Protein 7F0Y (pdb70)

Nearest PDB structures (foldseek):
  7f0y-assembly1_B  TM=1.007E+00  e=4.043E-30  Aspergillus novofumigatus
  7f11-assembly1_B  TM=9.869E-01  e=1.241E-27  Aspergill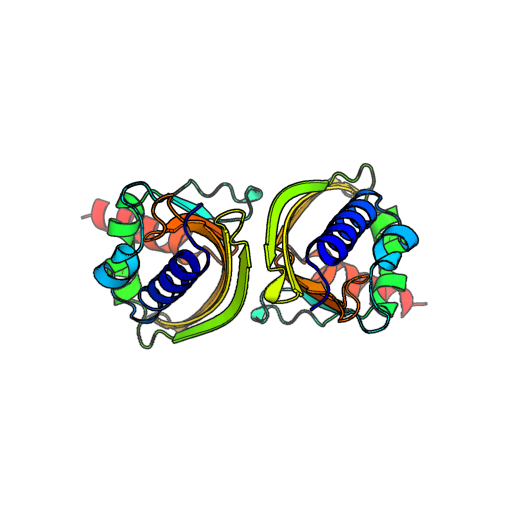us novofumigatus
  7f0o-assembly1_A  TM=8.865E-01  e=5.307E-26  Aspergillus novofumigatus
  7f0z-assembly1_A  TM=9.050E-01  e=1.710E-25  Aspergillus novofumigatus
  7f14-assembly1_B  TM=9.312E-01  e=2.162E-22  Diaporthe longicolla

Solvent-accessible surface area: 14440 Å² total; per-residue (Å²): 115,13,75,49,121,56,1,35,60,7,9,121,113,0,31,112,8,18,48,48,48,67,35,124,30,28,8,55,5,6,10,165,90,1,35,12,50,2,1,38,66,51,54,57,8,101,87,51,52,49,68,50,18,84,168,14,8,61,51,33,21,89,61,15,57,115,29,71,29,78,60,72,8,39,0,27,6,20,114,82,6,24,0,0,0,0,0,40,2,99,2,66,34,109,196,27,111,38,128,13,11,18,0,8,1,1,47,16,27,154,127,0,57,94,0,69,76,2,12,15,12,33,84,8,66,42,29,89,95,64,16,68,140,49,96,132,165,107,82,104,172,114,11,80,46,135,62,0,46,51,9,9,123,113,3,31,101,4,18,47,48,45,68,38,127,30,26,10,54,10,6,10,168,109,1,34,3,35,3,1,36,65,89,66,51,11,98,94,34,59,52,65,66,4,82,120,14,6,65,44,28,22,86,51,13,58,111,28,69,29,89,61,76,6,40,0,26,6,19,114,82,6,29,0,0,0,0,0,37,2,108,6,66,35,105,183,27,129,40,150,13,12,16,0,7,2,1,38,11,25,146,126,0,62,92,0,69,76,6,15,16,14,33,87,13,68,43,21,74,92,47,20,65,138,60,66,138,149,94,85,103,156

Structure (mmCIF, N/CA/C/O backbone):
data_7F0Y
#
_entry.id   7F0Y
#
_cell.length_a   57.574
_cell.length_b   64.633
_cell.length_c   87.037
_cell.angle_alpha   90.000
_cell.angle_beta   90.000
_cell.angle_gamma   90.000
#
_symmetry.space_group_name_H-M   'P 21 21 21'
#
loop_
_entity.id
_entity.type
_entity.pdbx_description
1 polymer NsrQ
2 non-polymer 'methyl 2-[2,6-bis(oxidanyl)phenyl]carbonyl-5-methyl-3-oxidanyl-benzoate'
3 water water
#
loop_
_atom_site.group_PDB
_atom_site.id
_atom_site.type_symbol
_atom_site.label_atom_id
_atom_site.label_alt_id
_atom_site.label_comp_id
_atom_site.label_asym_id
_atom_site.label_entity_id
_atom_site.label_seq_id
_atom_site.pdbx_PDB_ins_code
_atom_site.Cartn_x
_atom_site.Cartn_y
_atom_site.Cartn_z
_atom_site.occupancy
_atom_site.B_iso_or_equiv
_atom_site.auth_seq_id
_atom_site.auth_comp_id
_atom_site.auth_asym_id
_atom_site.auth_atom_id
_atom_site.pdbx_PDB_model_num
ATOM 1 N N . PRO A 1 22 ? -13.53600 7.61000 -15.10200 1.000 38.20000 2 PRO A N 1
ATOM 2 C CA . PRO A 1 22 ? -13.21500 6.30900 -14.50800 1.000 29.93000 2 PRO A CA 1
ATOM 3 C C . PRO A 1 22 ? -13.84900 5.13000 -15.25600 1.000 29.80000 2 PRO A C 1
ATOM 4 O O . PRO A 1 22 ? -14.73300 5.31800 -16.09300 1.000 25.92000 2 PRO A O 1
ATOM 8 N N . ALA A 1 23 ? -13.37300 3.92300 -14.94900 1.000 29.31000 3 ALA A N 1
ATOM 9 C CA . ALA A 1 23 ? -13.90600 2.70300 -15.53400 1.000 25.90000 3 ALA A CA 1
ATOM 10 C C . ALA A 1 23 ? -15.33700 2.45400 -15.04800 1.000 23.77000 3 ALA A C 1
ATOM 11 O O . ALA A 1 23 ? -15.78000 3.05200 -14.06200 1.000 20.32000 3 ALA A O 1
ATOM 13 N N . PRO A 1 24 ? -16.08500 1.57100 -15.71300 1.000 17.08000 4 PRO A N 1
ATOM 14 C CA . PRO A 1 24 ? -17.45100 1.28900 -15.25300 1.000 19.68000 4 PRO A CA 1
ATOM 15 C C . PRO A 1 24 ? -17.47000 0.75100 -13.82800 1.000 20.97000 4 PRO A C 1
ATOM 16 O O . PRO A 1 24 ? -16.52000 0.11000 -13.37500 1.000 17.67000 4 PRO A O 1
ATOM 20 N N . ALA A 1 25 ? -18.58600 1.01000 -13.13100 1.000 18.38000 5 ALA A N 1
ATOM 21 C CA . ALA A 1 25 ? -18.70000 0.62200 -11.72300 1.000 18.77000 5 ALA A CA 1
ATOM 22 C C . ALA A 1 25 ? -18.41300 -0.85900 -11.51600 1.000 19.97000 5 ALA A C 1
ATOM 23 O O . ALA A 1 25 ? -17.75600 -1.24300 -10.53400 1.000 16.83000 5 ALA A O 1
ATOM 25 N N . GLU A 1 26 ? -18.88700 -1.71000 -12.43600 1.000 20.17000 6 GLU A N 1
ATOM 26 C CA . GLU A 1 26 ? -18.74500 -3.14600 -12.23600 1.000 21.09000 6 GLU A CA 1
ATOM 27 C C . GLU A 1 26 ? -17.30000 -3.59800 -12.41800 1.000 17.18000 6 GLU A C 1
ATOM 28 O O . GLU A 1 26 ? -16.88300 -4.56800 -11.77700 1.000 20.91000 6 GLU A O 1
ATOM 34 N N . VAL A 1 27 ? -16.52900 -2.90100 -13.26300 1.000 17.16000 7 VAL A N 1
ATOM 35 C CA . VAL A 1 27 ? -15.10600 -3.19500 -13.42100 1.000 16.90000 7 VAL A CA 1
ATOM 36 C C . VAL A 1 27 ? -14.34600 -2.81200 -12.15200 1.000 18.21000 7 VAL A C 1
ATOM 37 O O . VAL A 1 27 ? -13.54500 -3.59300 -11.62900 1.000 16.71000 7 VAL A O 1
ATOM 41 N N . GLN A 1 28 ? -14.60200 -1.60800 -11.63300 1.000 17.05000 8 GLN A N 1
ATOM 42 C CA . GLN A 1 28 ? -13.97800 -1.19200 -10.37700 1.000 15.43000 8 GLN A CA 1
ATOM 43 C C . GLN A 1 28 ? -14.34900 -2.13300 -9.24800 1.000 18.02000 8 GLN A C 1
ATOM 44 O O . GLN A 1 28 ? -13.51400 -2.45600 -8.38400 1.000 17.46000 8 GLN A O 1
ATOM 50 N N . ALA A 1 29 ? -15.61900 -2.54200 -9.20500 1.000 15.24000 9 ALA A N 1
ATOM 51 C CA . ALA A 1 29 ? -16.09500 -3.36100 -8.10200 1.000 18.35000 9 ALA A CA 1
ATOM 52 C C . ALA A 1 29 ? -15.43500 -4.73100 -8.11500 1.000 19.24000 9 ALA A C 1
ATOM 53 O O . ALA A 1 29 ? -15.18300 -5.30400 -7.05200 1.000 18.51000 9 ALA A O 1
ATOM 55 N N . ALA A 1 30 ? -15.14100 -5.26500 -9.30700 1.000 19.25000 10 ALA A N 1
ATOM 56 C CA . ALA A 1 30 ? -14.40500 -6.52100 -9.38300 1.000 19.84000 10 ALA A CA 1
ATOM 57 C C . ALA A 1 30 ? -13.00500 -6.36000 -8.81500 1.000 19.71000 10 ALA A C 1
ATOM 58 O O . ALA A 1 30 ? -12.51800 -7.23400 -8.08900 1.000 19.38000 10 ALA A O 1
ATOM 60 N N . THR A 1 31 ? -12.35400 -5.23700 -9.13100 1.000 19.66000 11 THR A N 1
ATOM 61 C CA . THR A 1 31 ? -11.02300 -4.96300 -8.60100 1.000 18.38000 11 THR A CA 1
ATOM 62 C C . THR A 1 31 ? -11.05700 -4.78200 -7.09000 1.000 18.44000 11 THR A C 1
ATOM 63 O O . THR A 1 31 ? -10.17400 -5.28300 -6.38200 1.000 17.86000 11 THR A O 1
ATOM 67 N N . LEU A 1 32 ? -12.07600 -4.08300 -6.57900 1.000 17.20000 12 LEU A N 1
ATOM 68 C CA . LEU A 1 32 ? -12.22400 -3.91200 -5.13600 1.000 16.71000 12 LEU A CA 1
ATOM 69 C C . LEU A 1 32 ? -12.36400 -5.25900 -4.43800 1.000 21.37000 12 LEU A C 1
ATOM 70 O O . LEU A 1 32 ? -11.75500 -5.49000 -3.38600 1.000 18.70000 12 LEU A O 1
ATOM 75 N N . GLU A 1 33 ? -13.15900 -6.16000 -5.01700 1.000 18.51000 13 GLU A N 1
ATOM 76 C CA . GLU A 1 33 ? -13.33600 -7.48700 -4.43400 1.000 20.02000 13 GLU A CA 1
ATOM 77 C C . GLU A 1 33 ? -12.04200 -8.28700 -4.48700 1.000 16.90000 13 GLU A C 1
ATOM 78 O O . GLU A 1 33 ? -11.67100 -8.93900 -3.50000 1.000 19.50000 13 GLU A O 1
ATOM 84 N N . LYS A 1 34 ? -11.35000 -8.25500 -5.63100 1.000 22.20000 14 LYS A N 1
ATOM 85 C CA . LYS A 1 34 ? -10.07200 -8.94900 -5.76400 1.000 22.61000 14 LYS A CA 1
ATOM 86 C C . LYS A 1 34 ? -9.04300 -8.40700 -4.77600 1.000 22.86000 14 LYS A C 1
ATOM 87 O O . LYS A 1 34 ? -8.26800 -9.17500 -4.19400 1.000 19.39000 14 LYS A O 1
ATOM 93 N N . PHE A 1 35 ? -9.01800 -7.08500 -4.57500 1.000 18.67000 15 PHE A N 1
ATOM 94 C CA . PHE A 1 35 ? -8.10200 -6.50600 -3.59200 1.000 18.72000 15 PHE A CA 1
ATOM 95 C C . PHE A 1 35 ? -8.34500 -7.07200 -2.19900 1.000 19.16000 15 PHE A C 1
ATOM 96 O O . PHE A 1 35 ? -7.39500 -7.42500 -1.48500 1.000 18.27000 15 PHE A O 1
ATOM 104 N N . ILE A 1 36 ? -9.61100 -7.11000 -1.77500 1.000 18.91000 16 ILE A N 1
ATOM 105 C CA . ILE A 1 36 ? -9.96400 -7.67800 -0.47800 1.000 19.38000 16 ILE A CA 1
ATOM 106 C C . ILE A 1 36 ? -9.58600 -9.14900 -0.42000 1.000 20.28000 16 ILE A C 1
ATOM 107 O O . ILE A 1 36 ? -9.06200 -9.63100 0.59200 1.000 19.71000 16 ILE A O 1
ATOM 112 N N . GLN A 1 37 ? -9.82800 -9.89600 -1.49900 1.000 19.42000 17 GLN A N 1
ATOM 113 C CA . GLN A 1 37 ? -9.51200 -11.31200 -1.37000 1.000 21.74000 17 GLN A CA 1
ATOM 114 C C . GLN A 1 37 ? -8.00600 -11.56000 -1.39500 1.000 18.13000 17 GLN A C 1
ATOM 115 O O . GLN A 1 37 ? -7.53600 -12.51500 -0.76400 1.000 19.97000 17 GLN A O 1
ATOM 121 N N . GLY A 1 38 ? -7.22800 -10.71300 -2.07300 1.000 19.04000 18 GLY A N 1
ATOM 122 C CA . GLY A 1 38 ? -5.78100 -10.87300 -2.02500 1.000 18.79000 18 GLY A CA 1
ATOM 123 C C . GLY A 1 38 ? -5.21600 -10.56500 -0.65000 1.000 23.37000 18 GLY A C 1
ATOM 124 O O . GLY A 1 38 ? -4.26500 -11.20800 -0.19900 1.000 22.27000 18 GLY A O 1
ATOM 125 N N . TRP A 1 39 ? -5.79100 -9.56700 0.02100 1.000 17.51000 19 TRP A N 1
ATOM 126 C CA . TRP A 1 39 ? -5.45800 -9.25100 1.40900 1.000 19.60000 19 TRP A CA 1
ATOM 127 C C . TRP A 1 39 ? -5.82900 -10.39800 2.34000 1.000 21.72000 19 TRP A C 1
ATOM 128 O O . TRP A 1 39 ? -4.99400 -10.87100 3.12700 1.000 21.20000 19 TRP A O 1
ATOM 139 N N . ALA A 1 40 ? -7.09100 -10.84000 2.28200 1.000 19.32000 20 ALA A N 1
ATOM 140 C CA . ALA A 1 40 ? -7.54900 -11.92500 3.14500 1.000 21.42000 20 ALA A CA 1
ATOM 141 C C . ALA A 1 40 ? -6.74200 -13.19600 2.92000 1.000 21.81000 20 ALA A C 1
ATOM 142 O O . ALA A 1 40 ? -6.49100 -13.95400 3.86700 1.000 23.52000 20 ALA A O 1
ATOM 144 N N . GLY A 1 41 ? -6.34500 -13.45400 1.67400 1.000 23.00000 21 GLY A N 1
ATOM 145 C CA . GLY A 1 41 ? -5.53800 -14.62000 1.35300 1.000 22.54000 21 GLY A CA 1
ATOM 146 C C . GLY A 1 41 ? -4.17900 -14.60600 2.00400 1.000 25.26000 21 GLY A C 1
ATOM 147 O O . GLY A 1 41 ? -3.59000 -15.67500 2.20500 1.000 25.56000 21 GLY A O 1
ATOM 148 N N . TRP A 1 42 ? -3.65400 -13.41700 2.30500 1.000 20.72000 22 TRP A N 1
ATOM 149 C CA . TRP A 1 42 ? -2.47200 -13.27200 3.14300 1.000 21.78000 22 TRP A CA 1
ATOM 150 C C . TRP A 1 42 ? -1.26400 -13.98600 2.53600 1.000 27.35000 22 TRP A C 1
ATOM 151 O O . TRP A 1 42 ? -0.51800 -14.69400 3.21600 1.000 25.10000 22 TRP A O 1
ATOM 162 N N . THR A 1 43 ? -1.09600 -13.82700 1.23000 1.000 20.45000 23 THR A N 1
ATOM 163 C CA . THR A 1 43 ? 0.09700 -14.21000 0.50500 1.000 20.42000 23 THR A CA 1
ATOM 164 C C . THR A 1 43 ? 0.66900 -12.98700 -0.19800 1.000 23.72000 23 THR A C 1
ATOM 165 O O . THR A 1 43 ? -0.08600 -12.09800 -0.61800 1.000 21.35000 23 THR A O 1
ATOM 169 N N . PRO A 1 44 ? 1.99400 -12.89200 -0.31100 1.000 22.12000 24 PRO A N 1
ATOM 170 C CA . PRO A 1 44 ? 2.57500 -11.70200 -0.95100 1.000 20.47000 24 PRO A CA 1
ATOM 171 C C . PRO A 1 44 ? 2.14400 -11.54000 -2.40100 1.000 24.74000 24 PRO A C 1
ATOM 172 O O . PRO A 1 44 ? 1.72300 -10.44300 -2.80000 1.000 22.18000 24 PRO A O 1
ATOM 176 N N . ASP A 1 45 ? 2.23000 -12.60800 -3.19900 1.000 24.34000 25 ASP A N 1
ATOM 177 C CA . ASP A 1 45 ? 1.85900 -12.50800 -4.61100 1.000 26.18000 25 ASP A CA 1
ATOM 178 C C . ASP A 1 45 ? 0.37100 -12.23700 -4.78200 1.000 23.04000 25 ASP A C 1
ATOM 179 O O . ASP A 1 45 ? -0.01900 -11.45700 -5.66000 1.000 24.53000 25 ASP A O 1
ATOM 184 N N . GLY A 1 46 ? -0.47100 -12.87800 -3.97000 1.000 22.43000 26 GLY A N 1
ATOM 185 C CA . GLY A 1 46 ? -1.90500 -12.65900 -4.08100 1.000 24.54000 26 GLY A CA 1
ATOM 186 C C . GLY A 1 46 ? -2.29000 -11.22700 -3.76700 1.000 26.62000 26 GLY A C 1
ATOM 187 O O . GLY A 1 46 ? -3.11800 -10.62500 -4.46000 1.000 22.04000 26 GLY A O 1
ATOM 188 N N . PHE A 1 47 ? -1.68200 -10.65700 -2.72600 1.000 24.85000 27 PHE A N 1
ATOM 189 C CA . PHE A 1 47 ? -2.03400 -9.30400 -2.31800 1.000 19.29000 27 PHE A CA 1
ATOM 190 C C . PHE A 1 47 ? -1.52100 -8.27900 -3.32500 1.000 23.16000 27 PHE A C 1
ATOM 191 O O . PHE A 1 47 ? -2.25500 -7.36800 -3.73500 1.000 20.72000 27 PHE A O 1
ATOM 199 N N . LEU A 1 48 ? -0.26900 -8.41700 -3.75200 1.000 18.98000 28 LEU A N 1
ATOM 200 C CA . LEU A 1 48 ? 0.33900 -7.43700 -4.64200 1.000 17.55000 28 LEU A CA 1
ATOM 201 C C . LEU A 1 48 ? -0.14700 -7.55100 -6.07600 1.000 19.53000 28 LEU A C 1
ATOM 202 O O . LEU A 1 48 ? 0.04300 -6.60600 -6.84800 1.000 20.34000 28 LEU A O 1
ATOM 207 N N . ALA A 1 49 ? -0.78600 -8.66700 -6.43800 1.000 22.16000 29 ALA A N 1
ATOM 208 C CA . ALA A 1 49 ? -1.29000 -8.82100 -7.80000 1.000 22.45000 29 ALA A CA 1
ATOM 209 C C . ALA A 1 49 ? -2.23300 -7.69000 -8.18900 1.000 24.34000 29 ALA A C 1
ATOM 210 O O . ALA A 1 49 ? -2.33900 -7.35200 -9.37200 1.000 22.57000 29 ALA A O 1
ATOM 212 N N . ASN A 1 50 ? -2.91900 -7.08600 -7.22300 1.000 18.49000 30 ASN A N 1
ATOM 213 C CA . ASN A 1 50 ? -3.87400 -6.03700 -7.55800 1.000 16.99000 30 ASN A CA 1
ATOM 214 C C . ASN A 1 50 ? -3.31600 -4.62700 -7.42000 1.000 18.11000 30 ASN A C 1
ATOM 215 O O . ASN A 1 50 ? -4.05700 -3.66400 -7.64400 1.000 19.07000 30 ASN A O 1
ATOM 220 N N . TRP A 1 51 ? -2.02700 -4.48100 -7.12400 1.000 17.59000 31 TRP A N 1
ATOM 221 C CA . TRP A 1 51 ? -1.36900 -3.18200 -7.18600 1.000 17.24000 31 TRP A CA 1
ATOM 222 C C . TRP A 1 51 ? -0.92500 -2.87400 -8.60900 1.000 18.51000 31 TRP A C 1
ATOM 223 O O . TRP A 1 51 ? -0.28000 -3.70300 -9.26500 1.000 23.28000 31 TRP A O 1
ATOM 234 N N . SER A 1 52 ? -1.21900 -1.66200 -9.06600 1.000 16.43000 32 SER A N 1
ATOM 235 C CA . SER A 1 52 ? -0.60200 -1.16100 -10.28400 1.000 18.12000 32 SER A CA 1
ATOM 236 C C . SER A 1 52 ? 0.90800 -1.01400 -10.08600 1.000 20.30000 32 SER A C 1
ATOM 237 O O . SER A 1 52 ? 1.42200 -1.00400 -8.96300 1.000 18.75000 32 SER A O 1
ATOM 240 N N . GLU A 1 53 ? 1.64600 -0.90700 -11.19700 1.000 22.77000 33 GLU A N 1
ATOM 241 C CA . GLU A 1 53 ? 3.09300 -0.84100 -11.03300 1.000 24.00000 33 GLU A CA 1
ATOM 242 C C . GLU A 1 53 ? 3.53000 0.42400 -10.30200 1.000 23.14000 33 GLU A C 1
ATOM 243 O O . GLU A 1 53 ? 4.56200 0.41200 -9.62400 1.000 24.27000 33 GLU A O 1
ATOM 249 N N . ASP A 1 54 ? 2.74600 1.50200 -10.37300 1.000 18.33000 34 ASP A N 1
ATOM 250 C CA . ASP A 1 54 ? 3.09000 2.74900 -9.70600 1.000 18.85000 34 ASP A CA 1
ATOM 251 C C . ASP A 1 54 ? 2.37800 2.91600 -8.36700 1.000 16.70000 34 ASP A C 1
ATOM 252 O O . ASP A 1 54 ? 2.49700 3.97600 -7.74100 1.000 22.44000 34 ASP A O 1
ATOM 257 N N . CYS A 1 55 ? 1.66500 1.89100 -7.91000 1.000 16.12000 35 CYS A N 1
ATOM 258 C CA . CYS A 1 55 ? 0.87800 2.02300 -6.68800 1.000 18.00000 35 CYS A CA 1
ATOM 259 C C . CYS A 1 55 ? 1.76100 2.23800 -5.45800 1.000 18.99000 35 CYS A C 1
ATOM 260 O O . CYS A 1 55 ? 2.83300 1.63900 -5.31400 1.000 18.95000 35 CYS A O 1
ATOM 263 N N . THR A 1 56 ? 1.30700 3.11400 -4.56700 1.000 15.51000 36 THR A N 1
ATOM 264 C CA . THR A 1 56 ? 1.99000 3.40200 -3.31800 1.000 13.75000 36 THR A CA 1
ATOM 265 C C . THR A 1 56 ? 1.00300 3.26300 -2.17700 1.000 14.51000 36 THR A C 1
ATOM 266 O O . THR A 1 56 ? -0.20700 3.39400 -2.36400 1.000 14.08000 36 THR A O 1
ATOM 270 N N . GLN A 1 57 ? 1.54100 2.99000 -0.99900 1.000 14.46000 37 GLN A N 1
ATOM 271 C CA . GLN A 1 57 ? 0.78600 2.99100 0.24800 1.000 16.22000 37 GLN A CA 1
ATOM 272 C C . GLN A 1 57 ? 1.28400 4.14000 1.11100 1.000 17.56000 37 GLN A C 1
ATOM 273 O O . GLN A 1 57 ? 2.48900 4.39000 1.19700 1.000 20.08000 37 GLN A O 1
ATOM 279 N N . LYS A 1 58 ? 0.36500 4.86400 1.73400 1.000 11.93000 38 LYS A N 1
ATOM 280 C CA . LYS A 1 58 ? 0.74000 5.97500 2.59600 1.000 12.14000 38 LYS A CA 1
ATOM 281 C C . LYS A 1 58 ? -0.03800 5.85000 3.88400 1.000 12.96000 38 LYS A C 1
ATOM 282 O O . LYS A 1 58 ? -1.27600 5.80300 3.86200 1.000 13.39000 38 LYS A O 1
ATOM 288 N N . THR A 1 59 ? 0.68800 5.81500 4.99500 1.000 12.38000 39 THR A N 1
ATOM 289 C CA . THR A 1 59 ? 0.08400 5.73500 6.31400 1.000 14.25000 39 THR A CA 1
ATOM 290 C C . THR A 1 59 ? -0.49200 7.07700 6.74600 1.000 14.18000 39 THR A C 1
ATOM 291 O O . THR A 1 59 ? 0.16500 8.12400 6.63400 1.000 14.74000 39 THR A O 1
ATOM 295 N N . LEU A 1 60 ? -1.71600 7.03100 7.28100 1.000 12.46000 40 LEU A N 1
ATOM 296 C CA . LEU A 1 60 ? -2.42100 8.13400 7.90000 1.000 13.09000 40 LEU A CA 1
ATOM 297 C C . LEU A 1 60 ? -2.44000 7.92900 9.41100 1.000 11.22000 40 LEU A C 1
ATOM 298 O O . LEU A 1 60 ? -2.38800 6.78400 9.87700 1.000 15.01000 40 LEU A O 1
ATOM 303 N N . PRO A 1 61 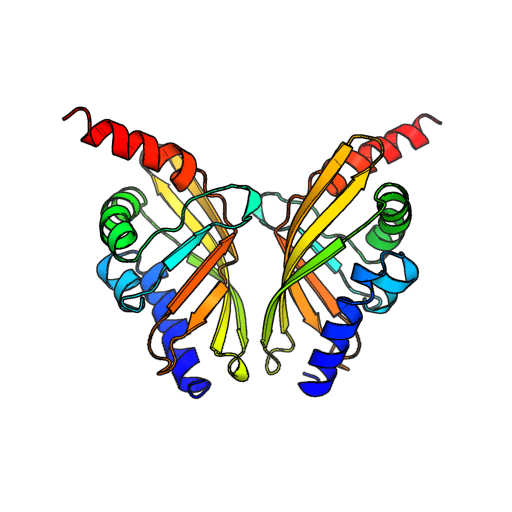? -2.49000 9.00300 10.21300 1.000 11.37000 41 PRO A N 1
ATOM 304 C CA . PRO A 1 61 ? -2.52000 10.41100 9.77800 1.000 10.74000 41 PRO A CA 1
ATOM 305 C C . PRO A 1 61 ? -1.19200 10.90100 9.21500 1.000 13.74000 41 PRO A C 1
ATOM 306 O O . PRO A 1 61 ? -0.11500 10.38600 9.55300 1.000 14.29000 41 PRO A O 1
ATOM 310 N N . PHE A 1 62 ? -1.28600 11.91500 8.35200 1.000 12.09000 42 PHE A N 1
ATOM 311 C CA . PHE A 1 62 ? -0.09000 12.51500 7.76800 1.000 13.89000 42 PHE A CA 1
ATOM 312 C C . PHE A 1 62 ? 0.84300 13.04900 8.84700 1.000 17.56000 42 PHE A C 1
ATOM 313 O O . PHE A 1 62 ? 2.06900 13.00800 8.68500 1.000 18.46000 42 PHE A O 1
ATOM 321 N N . SER A 1 63 ? 0.28000 13.53100 9.95800 1.000 16.98000 43 SER A N 1
ATOM 322 C CA . SER A 1 63 ? 1.07600 14.06700 11.06100 1.000 18.10000 43 SER A CA 1
ATOM 323 C C . SER A 1 63 ? 2.04300 13.04600 11.65700 1.000 23.89000 43 SER A C 1
ATOM 324 O O . SER A 1 63 ? 2.99100 13.43400 12.34800 1.000 23.12000 43 SER A O 1
ATOM 327 N N . SER A 1 64 ? 1.82700 11.75600 11.41400 1.000 18.65000 44 SER A N 1
ATOM 328 C CA . SER A 1 64 ? 2.69600 10.72900 11.97100 1.000 21.35000 44 SER A CA 1
ATOM 329 C C . SER A 1 64 ? 4.03400 10.65900 11.25200 1.000 19.95000 44 SER A C 1
ATOM 330 O O . SER A 1 64 ? 4.98200 10.06400 11.78500 1.000 22.64000 44 SER A O 1
ATOM 333 N N . GLY A 1 65 ? 4.12200 11.23100 10.05600 1.000 18.22000 45 GLY A N 1
ATOM 334 C CA . GLY A 1 65 ? 5.36700 11.25400 9.30700 1.000 20.53000 45 GLY A CA 1
ATOM 335 C C . GLY A 1 65 ? 5.89800 9.90000 8.89000 1.000 25.86000 45 GLY A C 1
ATOM 336 O O . GLY A 1 65 ? 7.11900 9.72000 8.81300 1.000 23.81000 45 GLY A O 1
ATOM 337 N N . VAL A 1 66 ? 5.02100 8.93800 8.62300 1.000 21.11000 46 VAL A N 1
ATOM 338 C CA . VAL A 1 66 ? 5.43400 7.60500 8.19200 1.000 18.82000 46 VAL A CA 1
ATOM 339 C C . VAL A 1 66 ? 5.67900 7.65600 6.68900 1.000 17.72000 46 VAL A C 1
ATOM 340 O O . VAL A 1 66 ? 4.77300 8.03300 5.93500 1.000 18.41000 46 VAL A O 1
ATOM 344 N N . PRO A 1 67 ? 6.87000 7.31000 6.20900 1.000 19.07000 47 PRO A N 1
ATOM 345 C CA . PRO A 1 67 ? 7.15200 7.44000 4.77200 1.000 20.55000 47 PRO A CA 1
ATOM 346 C C . PRO A 1 67 ? 6.26500 6.51300 3.96200 1.000 18.80000 47 PRO A C 1
ATOM 347 O O . PRO A 1 67 ? 5.87000 5.44100 4.42600 1.000 18.09000 47 PRO A O 1
ATOM 351 N N . LEU A 1 68 ? 5.96200 6.93000 2.73500 1.000 18.51000 48 LEU A N 1
ATOM 352 C CA . LEU A 1 68 ? 5.20100 6.06000 1.85300 1.000 19.73000 48 LEU A CA 1
ATOM 353 C C . LEU A 1 68 ? 5.99200 4.79100 1.55400 1.000 22.84000 48 LEU A C 1
ATOM 354 O O . LEU A 1 68 ? 7.22800 4.75200 1.62100 1.000 22.76000 48 LEU A O 1
ATOM 359 N N . ARG A 1 69 ? 5.25700 3.74700 1.21100 1.000 18.40000 49 ARG A N 1
ATOM 360 C CA . ARG A 1 69 ? 5.82900 2.48300 0.77100 1.000 19.85000 49 ARG A CA 1
ATOM 361 C C . ARG A 1 69 ? 5.54000 2.30300 -0.70700 1.000 19.59000 49 ARG A C 1
ATOM 362 O O . ARG A 1 69 ? 4.39900 2.46600 -1.14900 1.000 20.06000 49 ARG A O 1
ATOM 370 N N . THR A 1 70 ? 6.56400 1.94700 -1.46200 1.000 19.02000 50 THR A N 1
ATOM 371 C CA . THR A 1 70 ? 6.34300 1.65300 -2.86200 1.000 20.11000 50 THR A CA 1
ATOM 372 C C . THR A 1 70 ? 5.86800 0.21400 -3.03700 1.000 19.02000 50 THR A C 1
ATOM 373 O O . THR A 1 70 ? 5.83800 -0.59400 -2.09800 1.000 18.05000 50 THR A O 1
ATOM 377 N N . ARG A 1 71 ? 5.48100 -0.10700 -4.27000 1.000 18.58000 51 ARG A N 1
ATOM 378 C CA . ARG A 1 71 ? 5.15300 -1.48700 -4.59200 1.000 18.71000 51 ARG A CA 1
ATOM 379 C C . ARG A 1 71 ? 6.35500 -2.38900 -4.34700 1.000 22.58000 51 ARG A C 1
ATOM 380 O O . ARG A 1 71 ? 6.21900 -3.48400 -3.79300 1.000 22.45000 51 ARG A O 1
ATOM 388 N N . ALA A 1 72 ? 7.54900 -1.92600 -4.73100 1.000 22.39000 52 ALA A N 1
ATOM 389 C CA . ALA A 1 72 ? 8.75800 -2.71800 -4.51700 1.000 24.21000 52 ALA A CA 1
ATOM 390 C C . ALA A 1 72 ? 9.05900 -2.87100 -3.03300 1.000 23.70000 52 ALA A C 1
ATOM 391 O O . ALA A 1 72 ? 9.43200 -3.96000 -2.58700 1.000 22.24000 52 ALA A O 1
ATOM 393 N N . ASP A 1 73 ? 8.91000 -1.78800 -2.25600 1.000 21.59000 53 ASP A N 1
ATOM 394 C CA . ASP A 1 73 ? 9.01800 -1.88100 -0.79800 1.000 20.74000 53 ASP A CA 1
ATOM 395 C C . ASP A 1 73 ? 8.12200 -2.97900 -0.25200 1.000 23.37000 53 ASP A C 1
ATOM 396 O O . ASP A 1 73 ? 8.52500 -3.77500 0.60800 1.000 23.58000 53 ASP A O 1
ATOM 401 N N . THR A 1 74 ? 6.87100 -2.99500 -0.71100 1.000 20.63000 54 THR A N 1
ATOM 402 C CA . THR A 1 74 ? 5.89000 -3.93600 -0.20000 1.000 19.34000 54 THR A CA 1
ATOM 403 C C . THR A 1 74 ? 6.19200 -5.35300 -0.66400 1.000 23.13000 54 THR A C 1
ATOM 404 O O . THR A 1 74 ? 5.93600 -6.31200 0.07300 1.000 22.81000 54 THR A O 1
ATOM 408 N N . GLU A 1 75 ? 6.75100 -5.50500 -1.86700 1.000 20.82000 55 GLU A N 1
ATOM 409 C CA . GLU A 1 75 ? 7.20500 -6.82100 -2.30200 1.000 22.34000 55 GLU A CA 1
ATOM 410 C C . GLU A 1 75 ? 8.25800 -7.38100 -1.36400 1.000 23.95000 55 GLU A C 1
ATOM 411 O O . GLU A 1 75 ? 8.34700 -8.60100 -1.19200 1.000 25.60000 55 GLU A O 1
ATOM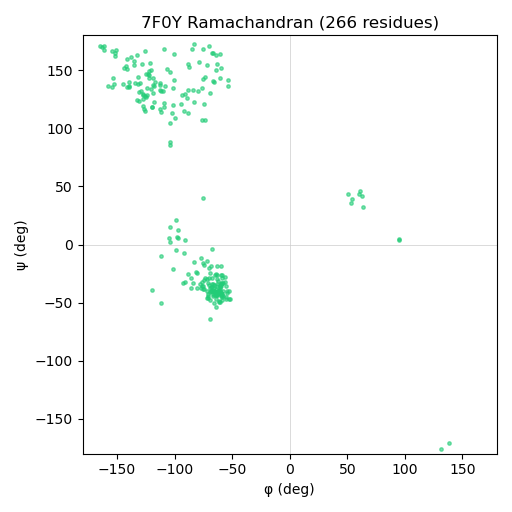 417 N N . LYS A 1 76 ? 9.08100 -6.51400 -0.77900 1.000 22.60000 56 LYS A N 1
ATOM 418 C CA . LYS A 1 76 ? 10.15800 -6.97400 0.09400 1.000 25.85000 56 LYS A CA 1
ATOM 419 C C . LYS A 1 76 ? 9.67700 -7.22200 1.51800 1.000 31.63000 56 LYS A C 1
ATOM 420 O O . LYS A 1 76 ? 10.17700 -8.13400 2.18200 1.000 30.30000 56 LYS A O 1
ATOM 426 N N . LEU A 1 77 ? 8.70500 -6.44000 1.99100 1.000 23.86000 57 LEU A N 1
ATOM 427 C CA . LEU A 1 77 ? 8.19800 -6.50300 3.36000 1.000 26.94000 57 LEU A CA 1
ATOM 428 C C . LEU A 1 77 ? 7.10100 -7.53600 3.55900 1.000 23.27000 57 LEU A C 1
ATOM 429 O O . LEU A 1 77 ? 7.02200 -8.16100 4.62800 1.000 23.60000 57 LEU A O 1
ATOM 434 N N . ALA A 1 78 ? 6.22100 -7.69700 2.57400 1.000 22.24000 58 ALA A N 1
ATOM 435 C CA . ALA A 1 78 ? 5.07200 -8.57700 2.75500 1.000 22.72000 58 ALA A CA 1
ATOM 436 C C . ALA A 1 78 ? 5.45900 -10.01200 3.08600 1.000 22.91000 58 ALA A C 1
ATOM 437 O O . ALA A 1 78 ? 4.80000 -10.60200 3.95900 1.000 22.02000 58 ALA A O 1
ATOM 439 N N . PRO A 1 79 ? 6.46700 -10.63000 2.44700 1.000 23.36000 59 PRO A N 1
ATOM 440 C CA . PRO A 1 79 ? 6.79400 -12.02000 2.80100 1.000 23.18000 59 PRO A CA 1
ATOM 441 C C . PRO A 1 79 ? 7.13500 -12.20700 4.27200 1.000 21.45000 59 PRO A C 1
ATOM 442 O O . PRO A 1 79 ? 6.62800 -13.14700 4.89400 1.000 24.43000 59 PRO A O 1
ATOM 446 N N . VAL A 1 80 ? 7.94800 -11.32800 4.86000 1.000 19.55000 60 VAL A N 1
ATOM 447 C CA . VAL A 1 80 ? 8.34000 -11.56100 6.25000 1.000 21.19000 60 VAL A CA 1
ATOM 448 C C . VAL A 1 80 ? 7.16700 -11.30800 7.19900 1.000 23.26000 60 VAL A C 1
ATOM 449 O O . VAL A 1 80 ? 6.93500 -12.09100 8.12800 1.000 21.42000 60 VAL A O 1
ATOM 453 N N . LEU A 1 81 ? 6.36700 -10.26200 6.94700 1.000 21.65000 61 LEU A N 1
ATOM 454 C CA . LEU A 1 81 ? 5.25000 -9.96400 7.84200 1.000 20.07000 61 LEU A CA 1
ATOM 455 C C . LEU A 1 81 ? 4.17800 -11.03300 7.74400 1.000 19.09000 61 LEU A C 1
ATOM 456 O O . LEU A 1 81 ? 3.60400 -11.46600 8.74800 1.000 20.19000 61 LEU A O 1
ATOM 461 N N . MET A 1 82 ? 3.91700 -11.48900 6.53000 1.000 19.17000 62 MET A N 1
ATOM 462 C CA . MET A 1 82 ? 2.87200 -12.46900 6.32500 1.000 17.82000 62 MET A CA 1
ATOM 463 C C . MET A 1 82 ? 3.29100 -13.81700 6.90100 1.000 23.92000 62 MET A C 1
ATOM 464 O O . MET A 1 82 ? 2.44600 -14.58600 7.37100 1.000 29.13000 62 MET A O 1
ATOM 469 N N . SER A 1 83 ? 4.59700 -14.08900 6.92400 1.000 20.96000 63 SER A N 1
ATOM 470 C CA . SER A 1 83 ? 5.09200 -15.32100 7.52900 1.000 22.05000 63 SER A CA 1
ATOM 471 C C . SER A 1 83 ? 5.05500 -15.23600 9.04700 1.000 22.74000 63 SER A C 1
ATOM 472 O O . SER A 1 83 ? 4.79200 -16.23800 9.71700 1.000 22.97000 63 SER A O 1
ATOM 475 N N . LEU A 1 84 ? 5.31600 -14.05000 9.60000 1.000 20.60000 64 LEU A N 1
ATOM 476 C CA . LEU A 1 84 ? 5.30500 -13.88000 11.05200 1.000 19.83000 64 LEU A CA 1
ATOM 477 C C . LEU A 1 84 ? 3.89100 -13.86300 11.61500 1.000 24.32000 64 LEU A C 1
ATOM 478 O O . LEU A 1 84 ? 3.68400 -14.25700 12.76700 1.000 24.82000 64 LEU A O 1
ATOM 483 N N . MET A 1 85 ? 2.91200 -13.38200 10.85300 1.000 20.77000 65 MET A N 1
ATOM 484 C CA . MET A 1 85 ? 1.53000 -13.35800 11.32800 1.000 20.35000 65 MET A CA 1
ATOM 485 C C . MET A 1 85 ? 0.74200 -14.52300 10.76100 1.000 26.52000 65 MET A C 1
ATOM 486 O O . MET A 1 85 ? 0.39400 -14.54000 9.57700 1.000 28.23000 65 MET A O 1
ATOM 491 N N . SER A 1 86 ? 0.43400 -15.46900 11.63200 1.000 19.34000 66 SER A N 1
ATOM 492 C CA . SER A 1 86 ? -0.27000 -16.69400 11.30600 1.000 21.35000 66 SER A CA 1
ATOM 493 C C . SER A 1 86 ? -1.73400 -16.57800 11.70000 1.000 21.52000 66 SER A C 1
ATOM 494 O O . SER A 1 86 ? -2.12700 -15.70000 12.47400 1.000 20.20000 66 SER A O 1
ATOM 497 N N . ASN A 1 87 ? -2.54300 -17.48600 11.15200 1.000 25.72000 67 ASN A N 1
ATOM 498 C CA . ASN A 1 87 ? -3.97000 -17.53700 11.45400 1.000 20.84000 67 ASN A CA 1
ATOM 499 C C . ASN A 1 87 ? -4.62500 -16.17600 11.19500 1.000 23.04000 67 ASN A C 1
ATOM 500 O O . ASN A 1 87 ? -5.49000 -15.72500 11.95000 1.000 23.33000 67 ASN A O 1
ATOM 505 N N . PHE A 1 88 ? -4.19300 -15.51700 10.11900 1.000 22.95000 68 PHE A N 1
ATOM 506 C CA . PHE A 1 88 ? -4.65200 -14.16400 9.81100 1.000 20.02000 68 PHE A CA 1
ATOM 507 C C . PHE A 1 88 ? -6.13000 -14.17000 9.42500 1.000 21.46000 68 PHE A C 1
ATOM 508 O O . PHE A 1 88 ? -6.57100 -14.99900 8.62700 1.000 26.23000 68 PHE A O 1
ATOM 516 N N A THR A 1 89 ? -6.88000 -13.20300 9.96200 0.250 18.90000 69 THR A N 1
ATOM 517 N N B THR A 1 89 ? -6.90500 -13.27900 10.03300 0.750 18.73000 69 THR A N 1
ATOM 518 C CA A THR A 1 89 ? -8.32700 -13.11300 9.78300 0.250 20.87000 69 THR A CA 1
ATOM 519 C CA B THR A 1 89 ? -8.30800 -13.12300 9.69000 0.750 20.83000 69 THR A CA 1
ATOM 520 C C A THR A 1 89 ? -8.73300 -11.67300 9.49400 0.250 21.47000 69 THR A C 1
ATOM 521 C C B THR A 1 89 ? -8.57800 -11.66600 9.35700 0.750 21.53000 69 THR A C 1
ATOM 522 O O A THR A 1 89 ? -8.39400 -10.76600 10.26100 0.250 18.65000 69 THR A O 1
ATOM 523 O O B THR A 1 89 ? -7.97900 -10.75100 9.93100 0.750 18.53000 69 THR A O 1
ATOM 530 N N . LEU A 1 90 ? -9.48700 -11.47400 8.41000 1.000 22.54000 70 LEU A N 1
ATOM 531 C CA . LEU A 1 90 ? -9.86600 -10.15600 7.91800 1.000 20.14000 70 LEU A CA 1
ATOM 532 C C . LEU A 1 90 ? -11.37500 -10.02700 8.04000 1.000 21.01000 70 LEU A C 1
ATOM 533 O O . LEU A 1 90 ? -12.11400 -10.81300 7.44100 1.000 24.99000 70 LEU A O 1
ATOM 538 N N . ASP A 1 91 ? -11.83300 -9.05500 8.81300 1.000 16.56000 71 ASP A N 1
ATOM 539 C CA . ASP A 1 91 ? -13.25800 -8.82200 9.02400 1.000 16.97000 71 ASP A CA 1
ATOM 540 C C . ASP A 1 91 ? -13.60900 -7.48900 8.36000 1.000 19.94000 71 ASP A C 1
ATOM 541 O O . ASP A 1 91 ? -13.12800 -6.42800 8.77800 1.000 19.05000 71 ASP A O 1
ATOM 546 N N . ILE A 1 92 ? -14.42700 -7.54200 7.31300 1.000 18.91000 72 ILE A N 1
ATOM 547 C CA . ILE A 1 92 ? -14.80400 -6.34200 6.56900 1.000 17.44000 72 ILE A CA 1
ATOM 548 C C . ILE A 1 92 ? -16.03700 -5.73100 7.22400 1.000 18.21000 72 ILE A C 1
ATOM 549 O O . ILE A 1 92 ? -17.12500 -6.31200 7.18800 1.000 20.15000 72 ILE A O 1
ATOM 554 N N . HIS A 1 93 ? -15.87300 -4.54700 7.81100 1.000 12.96000 73 HIS A N 1
ATOM 555 C CA . HIS A 1 93 ? -16.93800 -3.88900 8.55100 1.000 13.48000 73 HIS A CA 1
ATOM 556 C C . HIS A 1 93 ? -17.74400 -2.93500 7.68300 1.000 15.80000 73 HIS A C 1
ATOM 557 O O . HIS A 1 93 ? -18.95400 -2.78100 7.89400 1.000 15.79000 73 HIS A O 1
ATOM 564 N N . ASN A 1 94 ? -17.10500 -2.30300 6.70600 1.000 16.04000 74 ASN A N 1
ATOM 565 C CA . ASN A 1 94 ? -17.75200 -1.29300 5.87800 1.000 13.85000 74 ASN A CA 1
ATOM 566 C C . ASN A 1 94 ? -16.97900 -1.19200 4.57300 1.000 14.39000 74 ASN A C 1
ATOM 567 O O . ASN A 1 94 ? -15.74000 -1.23000 4.57500 1.000 13.36000 74 ASN A O 1
ATOM 572 N N . VAL A 1 95 ? -17.71300 -1.11500 3.45800 1.000 13.09000 75 VAL A N 1
ATOM 573 C CA . VAL A 1 95 ? -17.15400 -0.82100 2.14100 1.000 13.17000 75 VAL A CA 1
ATOM 574 C C . VAL A 1 95 ? -17.94500 0.33600 1.55200 1.000 15.11000 75 VAL A C 1
ATOM 575 O O . VAL A 1 95 ? -19.18200 0.30400 1.54800 1.000 16.70000 75 VAL A O 1
ATOM 579 N N . VAL A 1 96 ? -17.23800 1.35800 1.07300 1.000 12.53000 76 VAL A N 1
ATOM 580 C CA . VAL A 1 96 ? -17.85200 2.54600 0.47300 1.000 12.28000 76 VAL A CA 1
ATOM 581 C C . VAL A 1 96 ? -17.21300 2.72300 -0.89100 1.000 12.28000 76 VAL A C 1
ATOM 582 O O . VAL A 1 96 ? -16.00400 2.94500 -0.97600 1.000 14.46000 76 VAL A O 1
ATOM 586 N N . HIS A 1 97 ? -18.01200 2.62500 -1.96000 1.000 12.46000 77 HIS A N 1
ATOM 587 C CA . HIS A 1 97 ? -17.48500 2.65300 -3.31900 1.000 13.99000 77 HIS A CA 1
ATOM 588 C C . HIS A 1 97 ? -18.07800 3.84000 -4.06100 1.000 12.44000 77 HIS A C 1
ATOM 589 O O . HIS A 1 97 ? -19.30300 3.92000 -4.22700 1.000 14.09000 77 HIS A O 1
ATOM 596 N N . ASP A 1 98 ? -17.20600 4.75200 -4.49000 1.000 11.26000 78 ASP A N 1
ATOM 597 C CA . ASP A 1 98 ? -17.55100 5.91100 -5.32700 1.000 10.81000 78 ASP A CA 1
ATOM 598 C C . ASP A 1 98 ? -17.10100 5.62600 -6.75400 1.000 13.17000 78 ASP A C 1
ATOM 599 O O . ASP A 1 98 ? -15.99800 5.98500 -7.15300 1.000 13.46000 78 ASP A O 1
ATOM 604 N N . ALA A 1 99 ? -17.98000 4.99200 -7.52800 1.000 15.04000 79 ALA A N 1
ATOM 605 C CA . ALA A 1 99 ? -17.62200 4.65800 -8.90700 1.000 12.89000 79 ALA A CA 1
ATOM 606 C C . ALA A 1 99 ? -17.40300 5.89500 -9.77000 1.000 14.66000 79 ALA A C 1
ATOM 607 O O . ALA A 1 99 ? -16.44000 5.90300 -10.55500 1.000 14.05000 79 ALA A O 1
ATOM 609 N N . PRO A 1 100 ? -18.19800 6.95900 -9.67200 1.000 15.57000 80 PRO A N 1
ATOM 610 C CA . PRO A 1 100 ? -17.92200 8.13300 -10.51800 1.000 17.42000 80 PRO A CA 1
ATOM 611 C C . PRO A 1 100 ? -16.54300 8.73100 -10.30900 1.000 17.39000 80 PRO A C 1
ATOM 612 O O . PRO A 1 100 ? -15.98300 9.32200 -11.24600 1.000 18.45000 80 PRO A O 1
ATOM 616 N N . GLN A 1 101 ? -15.97400 8.59900 -9.10700 1.000 14.32000 81 GLN A N 1
ATOM 617 C CA . GLN A 1 101 ? -14.65300 9.12700 -8.81800 1.000 15.58000 81 GLN A CA 1
ATOM 618 C C . GLN A 1 101 ? -13.55400 8.06500 -8.89700 1.000 15.30000 81 GLN A C 1
ATOM 619 O O . GLN A 1 101 ? -12.37300 8.40700 -8.74200 1.000 15.87000 81 GLN A O 1
ATOM 625 N N . GLY A 1 102 ? -13.90200 6.79900 -9.11400 1.000 14.40000 82 GLY A N 1
ATOM 626 C CA . GLY A 1 102 ? -12.88300 5.75000 -9.13600 1.000 15.99000 82 GLY A CA 1
ATOM 627 C C . GLY A 1 102 ? -12.17100 5.59200 -7.80600 1.000 14.86000 82 GLY A C 1
ATOM 628 O O . GLY A 1 102 ? -10.94000 5.44600 -7.77900 1.000 13.96000 82 GLY A O 1
ATOM 629 N N . LYS A 1 103 ? -12.92000 5.64800 -6.69800 1.000 12.86000 83 LYS A N 1
ATOM 630 C CA . LYS A 1 103 ? -12.36100 5.59000 -5.34700 1.000 11.94000 83 LYS A CA 1
ATOM 631 C C . LYS A 1 103 ? -13.18600 4.65100 -4.48000 1.000 12.46000 83 LYS A C 1
ATOM 632 O O . LYS A 1 103 ? -14.36800 4.41500 -4.73400 1.000 13.61000 83 LYS A O 1
ATOM 638 N N . ALA A 1 104 ? -12.56800 4.14200 -3.41100 1.000 12.30000 84 ALA A N 1
ATOM 639 C CA . ALA A 1 104 ? -13.30200 3.31900 -2.46200 1.000 13.00000 84 ALA A CA 1
ATOM 640 C C . ALA A 1 104 ? -12.65100 3.45500 -1.09700 1.000 11.68000 84 ALA A C 1
ATOM 641 O O . ALA A 1 104 ? -11.50400 3.90000 -0.97300 1.000 13.88000 84 ALA A O 1
ATOM 643 N N . VAL A 1 105 ? -13.40100 3.07900 -0.06000 1.000 12.54000 85 VAL A N 1
ATOM 644 C CA . VAL A 1 105 ? -12.85700 2.98200 1.29100 1.000 10.41000 85 VAL A CA 1
ATOM 645 C C . VAL A 1 105 ? -13.32900 1.67600 1.89300 1.000 11.78000 85 VAL A C 1
ATOM 646 O O . VAL A 1 105 ? -14.49900 1.30600 1.74800 1.000 13.75000 85 VAL A O 1
ATOM 650 N N . ILE A 1 106 ? -12.42800 0.99800 2.60800 1.000 11.44000 86 ILE A N 1
ATOM 651 C CA . ILE A 1 106 ? -12.75200 -0.19000 3.38300 1.000 11.71000 86 ILE A CA 1
ATOM 652 C C . ILE A 1 106 ? -12.44000 0.10400 4.83900 1.000 11.75000 86 ILE A C 1
ATOM 653 O O . ILE A 1 106 ? -11.40100 0.70100 5.14000 1.000 14.18000 86 ILE A O 1
ATOM 658 N N . TYR A 1 107 ? -13.32600 -0.30500 5.74700 1.000 11.59000 87 TYR A N 1
ATOM 659 C CA . TYR A 1 107 ? -12.96200 -0.39000 7.16000 1.000 11.08000 87 TYR A CA 1
ATOM 660 C C . TYR A 1 107 ? -12.88100 -1.85900 7.53800 1.000 13.16000 87 TYR A C 1
ATOM 661 O O . TYR A 1 107 ? -13.87800 -2.57700 7.43200 1.000 14.38000 87 TYR A O 1
ATOM 670 N N . ALA A 1 108 ? -11.68900 -2.30400 7.95100 1.000 12.30000 88 ALA A N 1
ATOM 671 C CA . ALA A 1 108 ? -11.43600 -3.72200 8.17700 1.000 13.78000 88 ALA A CA 1
ATOM 672 C C . ALA A 1 108 ? -10.76400 -3.92800 9.51600 1.000 14.18000 88 ALA A C 1
ATOM 673 O O . ALA A 1 108 ? -9.94000 -3.11200 9.93700 1.000 14.95000 88 ALA A O 1
ATOM 675 N N . LEU A 1 109 ? -11.11300 -5.03000 10.17100 1.000 16.36000 89 LEU A N 1
ATOM 676 C CA . LEU A 1 109 ? -10.49200 -5.43100 11.42600 1.000 18.40000 89 LEU A CA 1
ATOM 677 C C . LEU A 1 109 ? -9.69400 -6.70100 11.17400 1.000 15.99000 89 LEU A C 1
ATOM 678 O O . LEU A 1 109 ? -10.18100 -7.62700 10.50900 1.000 19.24000 89 LEU A O 1
ATOM 683 N N . THR A 1 110 ? -8.45400 -6.72600 11.65600 1.000 15.08000 90 THR A N 1
ATOM 684 C CA . THR A 1 110 ? -7.55600 -7.84600 11.41700 1.000 14.75000 90 THR A CA 1
ATOM 685 C C . THR A 1 110 ? -7.12600 -8.46600 12.74100 1.000 14.06000 90 THR A C 1
ATOM 686 O O . THR A 1 110 ? -7.06300 -7.80000 13.78300 1.000 17.11000 90 THR A O 1
ATOM 690 N N . LYS A 1 111 ? -6.85500 -9.76400 12.68400 1.000 15.13000 91 LYS A N 1
ATOM 691 C CA . LYS A 1 111 ? -6.30700 -10.49300 13.82200 1.000 16.33000 91 LYS A CA 1
ATOM 692 C C . LYS A 1 111 ? -5.29500 -11.49800 13.31000 1.000 16.92000 91 LYS A C 1
ATOM 693 O O . LYS A 1 111 ? -5.40000 -11.99000 12.18400 1.000 18.51000 91 LYS A O 1
ATOM 699 N N . ALA A 1 112 ? -4.31000 -11.80700 14.14800 1.000 17.45000 92 ALA A N 1
ATOM 700 C CA . ALA A 1 112 ? -3.35800 -12.85500 13.81100 1.000 18.07000 92 ALA A CA 1
ATOM 701 C C . ALA A 1 112 ? -2.67000 -13.29700 15.08900 1.000 18.42000 92 ALA A C 1
ATOM 702 O O . ALA A 1 112 ? -2.80700 -12.67300 16.14600 1.000 18.33000 92 ALA A O 1
ATOM 704 N N . ASP A 1 113 ? -1.92100 -14.38200 14.96200 1.000 21.02000 93 ASP A N 1
ATOM 705 C CA . ASP A 1 113 ? -1.00500 -14.86100 15.98300 1.000 21.11000 93 ASP A CA 1
ATOM 706 C C . ASP A 1 113 ? 0.41900 -14.61100 15.50900 1.000 19.65000 93 ASP A C 1
ATOM 707 O O . ASP A 1 113 ? 0.73900 -14.86400 14.34800 1.000 21.80000 93 ASP A O 1
ATOM 712 N N . THR A 1 114 ? 1.27800 -14.12300 16.39300 1.000 18.42000 94 THR A N 1
ATOM 713 C CA . THR A 1 114 ? 2.68900 -13.95000 16.08300 1.000 16.75000 94 THR A CA 1
ATOM 714 C C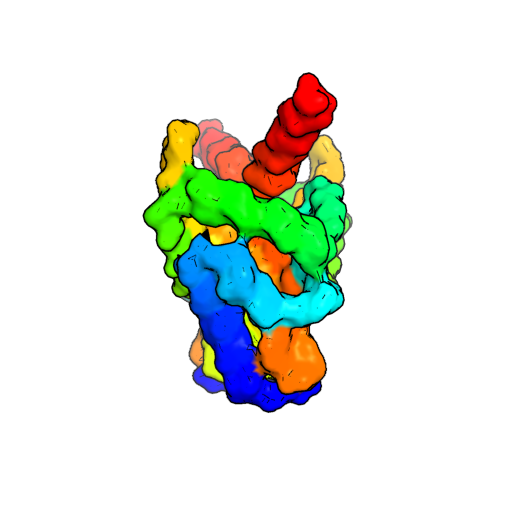 . THR A 1 114 ? 3.45600 -14.69100 17.15900 1.000 17.73000 94 THR A C 1
ATOM 715 O O . THR A 1 114 ? 2.87900 -15.08700 18.17900 1.000 20.40000 94 THR A O 1
ATOM 719 N N . PRO A 1 115 ? 4.75600 -14.91400 16.95900 1.000 17.17000 95 PRO A N 1
ATOM 720 C CA . PRO A 1 115 ? 5.54200 -15.55700 18.03300 1.000 19.12000 95 PRO A CA 1
ATOM 721 C C . PRO A 1 115 ? 5.52200 -14.78000 19.33400 1.000 20.58000 95 PRO A C 1
ATOM 722 O O . PRO A 1 115 ? 5.71000 -15.37500 20.40500 1.000 22.80000 95 PRO A O 1
ATOM 726 N N . PHE A 1 116 ? 5.32400 -13.46100 19.27500 1.000 17.74000 96 PHE A N 1
ATOM 727 C CA . PHE A 1 116 ? 5.32300 -12.62800 20.47400 1.000 19.27000 96 PHE A CA 1
ATOM 728 C C . PHE A 1 116 ? 3.98800 -12.61300 21.20700 1.000 23.78000 96 PHE A C 1
ATOM 729 O O . PHE A 1 116 ? 3.94700 -12.19000 22.37000 1.000 23.07000 96 PHE A O 1
ATOM 737 N N . GLY A 1 117 ? 2.90800 -13.06600 20.57400 1.000 19.05000 97 GLY A N 1
ATOM 738 C CA . GLY A 1 117 ? 1.59600 -13.01000 21.16900 1.000 19.03000 97 GLY A CA 1
ATOM 739 C C . GLY A 1 117 ? 0.54200 -12.59100 20.16300 1.000 22.26000 97 GLY A C 1
ATOM 740 O O . GLY A 1 117 ? 0.80900 -12.50000 18.96100 1.000 20.19000 97 GLY A O 1
ATOM 741 N N . PRO A 1 118 ? -0.67200 -12.31700 20.64000 1.000 22.79000 98 PRO A N 1
ATOM 742 C CA . PRO A 1 118 ? -1.78100 -12.02200 19.72000 1.000 21.93000 98 PRO A CA 1
ATOM 743 C C . PRO A 1 118 ? -1.64900 -10.64000 19.10800 1.000 16.58000 98 PRO A C 1
ATOM 744 O O . PRO A 1 118 ? -1.21400 -9.68900 19.75800 1.000 21.99000 98 PRO A O 1
ATOM 748 N N . TYR A 1 119 ? -2.06000 -10.53300 17.84400 1.000 19.01000 99 TYR A N 1
ATOM 749 C CA . TYR A 1 119 ? -1.99700 -9.29900 17.07100 1.000 19.44000 99 TYR A CA 1
ATOM 750 C C . TYR A 1 119 ? -3.40900 -8.87900 16.67400 1.000 18.02000 99 TYR A C 1
ATOM 751 O O . TYR A 1 119 ? -4.20400 -9.71100 16.23700 1.000 18.36000 99 TYR A O 1
ATOM 760 N N . ARG A 1 120 ? -3.70700 -7.58000 16.79800 1.000 18.21000 100 ARG A N 1
ATOM 761 C CA . ARG A 1 120 ? -5.00600 -7.01800 16.42600 1.000 17.29000 100 ARG A CA 1
ATOM 762 C C . ARG A 1 120 ? -4.73800 -5.68600 15.75100 1.000 17.23000 100 ARG A C 1
ATOM 763 O O . ARG A 1 120 ? -3.86200 -4.94200 16.19500 1.000 17.93000 100 ARG A O 1
ATOM 771 N N . ASN A 1 121 ? -5.48600 -5.37500 14.68400 1.000 13.91000 101 ASN A N 1
ATOM 772 C CA . ASN A 1 121 ? -5.40800 -4.03500 14.10800 1.000 15.08000 101 ASN A CA 1
ATOM 773 C C . ASN A 1 121 ? -6.74600 -3.67800 13.47000 1.000 11.87000 101 ASN A C 1
ATOM 774 O O . ASN A 1 121 ? -7.63300 -4.51500 13.32400 1.000 14.34000 101 ASN A O 1
ATOM 779 N N . GLU A 1 122 ? -6.90100 -2.40100 13.14200 1.000 12.56000 102 GLU A N 1
ATOM 780 C CA . GLU A 1 122 ? -8.05100 -1.93300 12.37200 1.000 13.36000 102 GLU A CA 1
ATOM 781 C C . GLU A 1 122 ? -7.57700 -0.89900 11.37400 1.000 11.08000 102 GLU A C 1
ATOM 782 O O . GLU A 1 122 ? -6.74400 -0.04900 11.69700 1.000 12.13000 102 GLU A O 1
ATOM 788 N N . HIS A 1 123 ? -8.08800 -1.00600 10.14000 1.000 12.28000 103 HIS A N 1
ATOM 789 C CA . HIS A 1 123 ? -7.62600 -0.19000 9.02300 1.000 14.14000 103 HIS A CA 1
ATOM 790 C C . HIS A 1 123 ? -8.79700 0.55000 8.39200 1.000 12.56000 103 HIS A C 1
ATOM 791 O O . HIS A 1 123 ? -9.78700 -0.07500 8.00800 1.000 13.54000 103 HIS A O 1
ATOM 798 N N . ALA A 1 124 ? -8.67200 1.86900 8.25300 1.000 10.98000 104 ALA A N 1
ATOM 799 C CA . ALA A 1 124 ? -9.52900 2.64900 7.35700 1.000 12.59000 104 ALA A CA 1
ATOM 800 C C . ALA A 1 124 ? -8.68500 2.90500 6.11400 1.000 13.55000 104 ALA A C 1
ATOM 801 O O . ALA A 1 124 ? -7.77000 3.73700 6.13300 1.000 12.92000 104 ALA A O 1
ATOM 803 N N A ILE A 1 125 ? -8.98300 2.19700 5.02900 0.720 12.66000 105 ILE A N 1
ATOM 804 N N B ILE A 1 125 ? -8.95500 2.16500 5.04100 0.280 12.69000 105 ILE A N 1
ATOM 805 C CA A ILE A 1 125 ? -8.08700 2.17800 3.87500 0.720 13.52000 105 ILE A CA 1
ATOM 806 C CA B ILE A 1 125 ? -8.08600 2.18100 3.86900 0.280 13.51000 105 ILE A CA 1
ATOM 807 C C A ILE A 1 125 ? -8.78600 2.82100 2.68200 0.720 13.48000 105 ILE A C 1
ATOM 808 C C B ILE A 1 125 ? -8.82000 2.86200 2.72100 0.280 13.43000 105 ILE A C 1
ATOM 809 O O A ILE A 1 125 ? -9.83900 2.34700 2.22900 0.720 12.74000 105 ILE A O 1
ATOM 810 O O B ILE A 1 125 ? -9.92000 2.45000 2.33000 0.280 12.66000 105 ILE A O 1
ATOM 819 N N . PHE A 1 126 ? -8.21700 3.92800 2.21100 1.000 10.11000 106 PHE A N 1
ATOM 820 C CA . PHE A 1 126 ? -8.72000 4.63800 1.04500 1.000 11.42000 106 PHE A CA 1
ATOM 821 C C . PHE A 1 126 ? -8.00800 4.13500 -0.20400 1.000 11.56000 106 PHE A C 1
ATOM 822 O O . PHE A 1 126 ? -6.76900 4.02300 -0.22600 1.000 13.16000 106 PHE A O 1
ATOM 830 N N . LEU A 1 127 ? -8.79300 3.79400 -1.22800 1.000 10.62000 107 LEU A N 1
ATOM 831 C CA . LEU A 1 127 ? -8.28100 3.23900 -2.47700 1.000 12.32000 107 LEU A CA 1
ATOM 832 C C . LEU A 1 127 ? -8.62200 4.14700 -3.65200 1.000 11.49000 107 LEU A C 1
ATOM 833 O O . LEU A 1 127 ? -9.69700 4.74500 -3.69500 1.000 13.48000 107 LEU A O 1
ATOM 838 N N . TRP A 1 128 ? -7.69300 4.24800 -4.60100 1.000 12.22000 108 TRP A N 1
ATOM 839 C CA . TRP A 1 128 ? -7.91800 4.85000 -5.90900 1.000 12.34000 108 TRP A CA 1
ATOM 840 C C . TRP A 1 128 ? -7.68300 3.77100 -6.95300 1.000 13.35000 108 TRP A C 1
ATOM 841 O O . TRP A 1 128 ? -6.66500 3.07500 -6.89700 1.000 16.48000 108 TRP A O 1
ATOM 852 N N . PHE A 1 129 ? -8.61500 3.61100 -7.88300 1.000 13.58000 109 PHE A N 1
ATOM 853 C CA . PHE A 1 129 ? -8.38400 2.67900 -8.97800 1.000 14.48000 109 PHE A CA 1
ATOM 854 C C . PHE A 1 129 ? -7.65800 3.36000 -10.13000 1.000 16.30000 109 PHE A C 1
ATOM 855 O O . PHE A 1 129 ? -7.74900 4.57500 -10.31600 1.000 14.90000 109 PHE A O 1
ATOM 863 N N . ASN A 1 130 ? -6.91100 2.56500 -10.89600 1.000 15.41000 110 ASN A N 1
ATOM 864 C CA . ASN A 1 130 ? -6.32800 3.11400 -12.11100 1.000 15.55000 110 ASN A CA 1
ATOM 865 C C . ASN A 1 130 ? -7.42700 3.37600 -13.15000 1.000 20.90000 110 ASN A C 1
ATOM 866 O O . ASN A 1 130 ? -8.59200 3.00500 -12.97800 1.000 17.69000 110 ASN A O 1
ATOM 871 N N . GLU A 1 131 ? -7.03600 4.05300 -14.23400 1.000 19.99000 111 GLU A N 1
ATOM 872 C CA . GLU A 1 131 ? -7.99600 4.46600 -15.26000 1.000 20.73000 111 GLU A CA 1
ATOM 873 C C . GLU A 1 131 ? -8.71400 3.27500 -15.88600 1.000 19.33000 111 GLU A C 1
ATOM 874 O O . GLU A 1 131 ? -9.93900 3.30600 -16.06800 1.000 21.05000 111 GLU A O 1
ATOM 880 N N . ILE A 1 132 ? -7.97200 2.21400 -16.21700 1.000 18.40000 112 ILE A N 1
ATOM 881 C CA . ILE A 1 132 ? -8.58300 1.00900 -16.77000 1.000 21.91000 112 ILE A CA 1
ATOM 882 C C . ILE A 1 132 ? -9.54400 0.37000 -15.77100 1.000 23.02000 112 ILE A C 1
ATOM 883 O O . ILE A 1 132 ? -10.55300 -0.22500 -16.16100 1.000 20.88000 112 ILE A O 1
ATOM 888 N N . GLY A 1 133 ? -9.27300 0.50600 -14.46900 1.000 20.80000 113 GLY A N 1
ATOM 889 C CA . GLY A 1 133 ? -10.16600 -0.00800 -13.45100 1.000 18.76000 113 GLY A CA 1
ATOM 890 C C . GLY A 1 133 ? -9.83600 -1.39100 -12.93200 1.000 18.02000 113 GLY A C 1
ATOM 891 O O . GLY A 1 133 ? -10.60100 -1.92800 -12.11700 1.000 19.76000 113 GLY A O 1
ATOM 892 N N . ASP A 1 134 ? -8.73100 -1.99000 -13.38000 1.000 19.49000 114 ASP A N 1
ATOM 893 C CA . ASP A 1 134 ? -8.39100 -3.35300 -13.00600 1.000 18.27000 114 ASP A CA 1
ATOM 894 C C . ASP A 1 134 ? -7.27900 -3.41800 -11.97100 1.000 19.16000 114 ASP A C 1
ATOM 895 O O . ASP A 1 134 ? -6.86700 -4.52200 -11.59500 1.000 20.04000 114 ASP A O 1
ATOM 900 N N . ARG A 1 135 ? -6.78800 -2.27600 -11.50300 1.000 16.59000 115 ARG A N 1
ATOM 901 C CA . ARG A 1 135 ? -5.77100 -2.26900 -10.46000 1.000 17.06000 115 ARG A CA 1
ATOM 902 C C . ARG A 1 135 ? -6.09000 -1.18700 -9.44800 1.000 15.42000 115 ARG A C 1
ATOM 903 O O . ARG A 1 135 ? -6.87400 -0.27200 -9.70200 1.000 16.81000 115 ARG A O 1
ATOM 911 N N . VAL A 1 136 ? -5.49300 -1.32100 -8.27100 1.000 16.24000 116 VAL A N 1
ATOM 912 C CA . VAL A 1 136 ? -5.43900 -0.23000 -7.30700 1.000 14.11000 116 VAL A CA 1
ATOM 913 C C . VAL A 1 136 ? -4.18700 0.57700 -7.58800 1.000 16.29000 116 VAL A C 1
ATOM 914 O O . VAL A 1 136 ? -3.08100 0.02200 -7.65400 1.000 16.05000 116 VAL A O 1
ATOM 918 N N . GLN A 1 137 ? -4.36100 1.88600 -7.77400 1.000 12.54000 117 GLN A N 1
ATOM 919 C CA . GLN A 1 137 ? -3.25900 2.76800 -8.13500 1.000 14.00000 117 GLN A CA 1
ATOM 920 C C . GLN A 1 137 ? -2.72500 3.57800 -6.95600 1.000 15.51000 117 GLN A C 1
ATOM 921 O O . GLN A 1 137 ? -1.58700 4.06100 -7.01100 1.000 17.84000 117 GLN A O 1
ATOM 927 N N . LYS A 1 138 ? -3.50700 3.75500 -5.89300 1.000 13.28000 118 LYS A N 1
ATOM 928 C CA . LYS A 1 138 ? -3.02400 4.49700 -4.73500 1.000 14.06000 118 LYS A CA 1
ATOM 929 C C . LYS A 1 138 ? -3.77000 4.02300 -3.49900 1.000 14.97000 118 LYS A C 1
ATOM 930 O O . LYS A 1 138 ? -4.97300 3.73800 -3.55900 1.000 14.32000 118 LYS A O 1
ATOM 936 N N . ILE A 1 139 ? -3.05600 3.97100 -2.37600 1.000 12.17000 119 ILE A N 1
ATOM 937 C CA . ILE A 1 139 ? -3.61000 3.57300 -1.08900 1.000 14.03000 119 ILE A CA 1
ATOM 938 C C . ILE A 1 139 ? -3.20600 4.61200 -0.05600 1.000 11.98000 119 ILE A C 1
ATOM 939 O O . ILE A 1 139 ? -2.02700 4.96200 0.04100 1.000 14.11000 119 ILE A O 1
ATOM 944 N N . GLU A 1 140 ? -4.16700 5.08500 0.73100 1.000 11.47000 120 GLU A N 1
ATOM 945 C CA . GLU A 1 140 ? -3.87600 5.87200 1.92600 1.000 12.52000 120 GLU A CA 1
ATOM 946 C C . GLU A 1 140 ? -4.62500 5.20000 3.06300 1.000 12.62000 120 GLU A C 1
ATOM 947 O O . GLU A 1 140 ? -5.82800 4.94400 2.93200 1.000 14.33000 120 GLU A O 1
ATOM 953 N N . GLU A 1 141 ? -3.94400 4.89700 4.17100 1.000 11.00000 121 GLU A N 1
ATOM 954 C CA . GLU A 1 141 ? -4.68000 4.16200 5.19400 1.000 12.39000 121 GLU A CA 1
ATOM 955 C C . GLU A 1 141 ? -4.29600 4.55000 6.60500 1.000 12.66000 121 GLU A C 1
ATOM 956 O O . GLU A 1 141 ? -3.11700 4.71200 6.94900 1.000 12.34000 121 GLU A O 1
ATOM 962 N N . MET A 1 142 ? -5.33100 4.66000 7.41600 1.000 13.85000 122 MET A N 1
ATOM 963 C CA . MET A 1 142 ? -5.21500 4.99900 8.82000 1.000 13.21000 122 MET A CA 1
ATOM 964 C C . MET A 1 142 ? -5.35700 3.71000 9.62200 1.000 13.43000 122 MET A C 1
ATOM 965 O O . MET A 1 142 ? -6.34000 2.97900 9.47000 1.000 12.04000 122 MET A O 1
ATOM 970 N N . PHE A 1 143 ? -4.32100 3.37900 10.39000 1.000 10.79000 123 PHE A N 1
ATOM 971 C CA . PHE A 1 143 ? -4.27700 2.12200 11.12900 1.000 13.19000 123 PHE A CA 1
ATOM 972 C C . PHE A 1 143 ? -3.19300 2.28300 12.18600 1.000 13.50000 123 PHE A C 1
ATOM 973 O O . PHE A 1 143 ? -2.47200 3.28600 12.20200 1.000 16.73000 123 PHE A O 1
ATOM 981 N N . ASP A 1 144 ? -3.12500 1.32000 13.11000 1.000 14.05000 124 ASP A N 1
ATOM 982 C CA . ASP A 1 144 ? -2.03800 1.31400 14.08500 1.000 17.53000 124 ASP A CA 1
ATOM 983 C C . ASP A 1 144 ? -0.75900 0.88800 13.37800 1.000 19.41000 124 ASP A C 1
ATOM 984 O O . ASP A 1 144 ? -0.60200 -0.27800 13.00800 1.000 19.20000 124 ASP A O 1
ATOM 989 N N . ALA A 1 145 ? 0.15100 1.83800 13.16100 1.000 19.10000 125 ALA A N 1
ATOM 990 C CA . ALA A 1 145 ? 1.30900 1.61100 12.31500 1.000 21.07000 125 ALA A CA 1
ATOM 991 C C . ALA A 1 145 ? 2.55600 1.27600 13.11900 1.000 22.66000 125 ALA A C 1
ATOM 992 O O . ALA A 1 145 ? 3.66900 1.41300 12.61000 1.000 23.61000 125 ALA A O 1
ATOM 994 N N . VAL A 1 146 ? 2.39000 0.81000 14.35500 1.000 19.43000 126 VAL A N 1
ATOM 995 C CA . VAL A 1 146 ? 3.56000 0.54900 15.18700 1.000 23.44000 126 VAL A CA 1
ATOM 996 C C . VAL A 1 146 ? 4.49100 -0.48600 14.55700 1.000 24.51000 126 VAL A C 1
ATOM 997 O O . VAL A 1 146 ? 5.71600 -0.38000 14.69800 1.000 24.17000 126 VAL A O 1
ATOM 1001 N N . VAL A 1 147 ? 3.95500 -1.48400 13.84300 1.000 21.21000 127 VAL A N 1
ATOM 1002 C CA . VAL A 1 147 ? 4.85400 -2.42700 13.17200 1.000 24.02000 127 VAL A CA 1
ATOM 1003 C C . VAL A 1 147 ? 5.68400 -1.69400 12.13700 1.000 30.48000 127 VAL A C 1
ATOM 1004 O O . VAL A 1 147 ? 6.87100 -1.98800 11.94500 1.000 30.19000 127 VAL A O 1
ATOM 1008 N N . MET A 1 148 ? 5.09700 -0.68300 11.50600 1.000 27.96000 128 MET A N 1
ATOM 1009 C CA . MET A 1 148 ? 5.77900 0.04900 10.45600 1.000 32.27000 128 MET A CA 1
ATOM 1010 C C . MET A 1 148 ? 6.78800 1.03600 11.03100 1.000 29.04000 128 MET A C 1
ATOM 1011 O O . MET A 1 148 ? 7.84600 1.26400 10.43000 1.000 30.27000 128 MET A O 1
ATOM 1016 N N . GLN A 1 149 ? 6.48300 1.61900 12.18900 1.000 26.04000 129 GLN A N 1
ATOM 1017 C CA . GLN A 1 149 ? 7.34100 2.62500 12.79700 1.000 28.17000 129 GLN A CA 1
ATOM 1018 C C . GLN A 1 149 ? 8.45000 2.02000 13.64800 1.000 35.04000 129 GLN A C 1
ATOM 1019 O O . GLN A 1 149 ? 9.51800 2.62800 13.78600 1.000 29.40000 129 GLN A O 1
ATOM 1025 N N . GLU A 1 150 ? 8.22000 0.84400 14.22600 1.000 29.36000 130 GLU A N 1
ATOM 1026 C CA . GLU A 1 150 ? 9.15100 0.23500 15.16900 1.000 30.16000 130 GLU A CA 1
ATOM 1027 C C . GLU A 1 150 ? 9.80900 -1.01600 14.61600 1.000 29.81000 130 GLU A C 1
ATOM 1028 O O . GLU A 1 150 ? 11.03700 -1.14000 14.66100 1.000 36.68000 130 GLU A O 1
ATOM 1034 N N . PHE A 1 151 ? 9.02500 -1.95100 14.08100 1.000 25.86000 131 PHE A N 1
ATOM 1035 C CA . PHE A 1 151 ? 9.61900 -3.18500 13.57900 1.000 29.06000 131 PHE A CA 1
ATOM 1036 C C . PHE A 1 151 ? 10.44800 -2.93900 12.32100 1.000 30.76000 131 PHE A C 1
ATOM 1037 O O . PHE A 1 151 ? 11.53300 -3.51100 12.17200 1.000 36.42000 131 PHE A O 1
ATOM 1045 N N . LEU A 1 152 ? 9.96700 -2.08800 11.41100 1.000 34.02000 132 LEU A N 1
ATOM 1046 C CA . LEU A 1 152 ? 10.69100 -1.87600 10.15700 1.000 34.73000 132 LEU A CA 1
ATOM 1047 C C . LEU A 1 152 ? 12.08800 -1.30800 10.37100 1.000 38.50000 132 LEU A C 1
ATOM 1048 O O . LEU A 1 152 ? 13.04100 -1.84700 9.78200 1.000 42.95000 132 LEU A O 1
ATOM 1053 N N . PRO A 1 153 ? 12.29300 -0.24100 11.15700 1.000 37.45000 133 PRO A N 1
ATOM 1054 C CA . PRO A 1 153 ? 13.67800 0.20800 11.38800 1.000 39.89000 133 PRO A CA 1
ATOM 1055 C C . PRO A 1 153 ? 14.55400 -0.83400 12.06800 1.000 42.12000 133 PRO A C 1
ATOM 1056 O O . PRO A 1 153 ? 15.73700 -0.94900 11.72500 1.000 47.79000 133 PRO A O 1
ATOM 1060 N N . LYS A 1 154 ? 14.02200 -1.58700 13.03600 1.000 42.38000 134 LYS A N 1
ATOM 1061 C CA . LYS A 1 154 ? 14.82900 -2.62800 13.66900 1.000 39.33000 134 LYS A CA 1
ATOM 1062 C C . LYS A 1 154 ? 15.10400 -3.78100 12.72000 1.000 46.40000 134 LYS A C 1
ATOM 1063 O O . LYS A 1 154 ? 16.09300 -4.50100 12.90200 1.000 46.88000 134 LYS A O 1
ATOM 1069 N N . LEU A 1 155 ? 14.24900 -3.96500 11.71600 1.000 44.96000 135 LEU A N 1
ATOM 1070 C CA . LEU A 1 155 ? 14.52600 -4.91700 10.65100 1.000 44.81000 135 LEU A CA 1
ATOM 1071 C C . LEU A 1 155 ? 15.64700 -4.40600 9.75500 1.000 48.38000 135 LEU A C 1
ATOM 1072 O O . LEU A 1 155 ? 16.56900 -5.15000 9.40200 1.000 47.07000 135 LEU A O 1
ATOM 1077 N N . ASP A 1 156 ? 15.58500 -3.12300 9.39000 1.000 52.67000 136 ASP A N 1
ATOM 1078 C CA . ASP A 1 156 ? 16.60900 -2.53100 8.53600 1.000 49.92000 136 ASP A CA 1
ATOM 1079 C C . ASP A 1 156 ? 17.97800 -2.59800 9.19900 1.000 51.24000 136 ASP A C 1
ATOM 1080 O O . ASP A 1 156 ? 18.95600 -3.04300 8.58700 1.000 57.14000 136 ASP A O 1
ATOM 1085 N N . LYS A 1 157 ? 18.06600 -2.16200 10.45900 1.000 50.58000 137 LYS A N 1
ATOM 1086 C CA . LYS A 1 157 ? 19.35500 -2.11200 11.13500 1.000 56.68000 137 LYS A CA 1
ATOM 1087 C C . LYS A 1 157 ? 19.89700 -3.50800 11.40300 1.000 57.35000 137 LYS A C 1
ATOM 1088 O O . LYS A 1 157 ? 21.10100 -3.67000 11.62500 1.000 58.43000 137 LYS A O 1
ATOM 1094 N N . TYR A 1 158 ? 19.03600 -4.51900 11.36200 1.000 55.89000 138 TYR A N 1
ATOM 1095 C CA . TYR A 1 158 ? 19.48100 -5.90100 11.47000 1.000 56.59000 138 TYR A CA 1
ATOM 1096 C C . TYR A 1 158 ? 20.10800 -6.41400 10.17700 1.000 58.60000 138 TYR A C 1
ATOM 1097 O O . TYR A 1 158 ? 21.01800 -7.25000 10.22400 1.000 57.50000 138 TYR A O 1
ATOM 1106 N N . VAL A 1 159 ? 19.63900 -5.93600 9.02200 1.000 54.39000 139 VAL A N 1
ATOM 1107 C CA . VAL A 1 159 ? 20.27200 -6.29200 7.75500 1.000 56.54000 139 VAL A CA 1
ATOM 1108 C C . VAL A 1 159 ? 21.59100 -5.54500 7.59100 1.000 64.50000 139 VAL A C 1
ATOM 1109 O O . VAL A 1 159 ? 22.57500 -6.09800 7.0820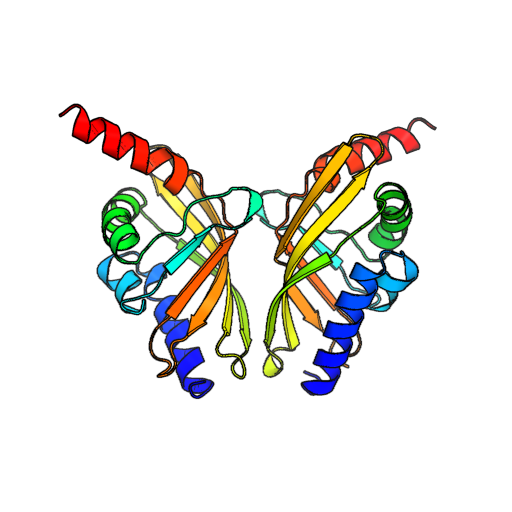0 1.000 64.85000 139 VAL A O 1
ATOM 1113 N N . ALA A 1 160 ? 21.63400 -4.28100 8.02200 1.000 63.30000 140 ALA A N 1
ATOM 1114 C CA . ALA A 1 160 ? 22.85400 -3.49100 7.89300 1.000 63.13000 140 ALA A CA 1
ATOM 1115 C C . ALA A 1 160 ? 23.97800 -4.05500 8.75300 1.000 64.24000 140 ALA A C 1
ATOM 1116 O O . ALA A 1 160 ? 25.14900 -4.00500 8.36000 1.000 69.62000 140 ALA A O 1
ATOM 1118 N N . ASP A 1 161 ? 23.64600 -4.60300 9.92400 1.000 59.26000 141 ASP A N 1
ATOM 1119 C CA . ASP A 1 161 ? 24.64400 -5.23300 10.78300 1.000 62.56000 141 ASP A CA 1
ATOM 1120 C C . ASP A 1 161 ? 25.04200 -6.60100 10.23800 1.000 68.15000 141 ASP A C 1
ATOM 1121 O O . ASP A 1 161 ? 25.23000 -7.54900 11.00800 1.000 65.41000 141 ASP A O 1
ATOM 1126 N N . ASN A 1 162 ? 25.17400 -6.71200 8.92000 1.000 71.66000 142 ASN A N 1
ATOM 1127 C CA . ASN A 1 162 ? 25.43300 -7.99300 8.27600 1.000 69.15000 142 ASN A CA 1
ATOM 1128 C C . ASN A 1 162 ? 25.92700 -7.77200 6.84700 1.000 65.34000 142 ASN A C 1
ATOM 1129 O O . ASN A 1 162 ? 27.13100 -7.75500 6.59100 1.000 69.47000 142 ASN A O 1
ATOM 1134 N N . PRO B 1 22 ? -32.11800 4.45300 -1.06600 1.000 33.91000 2 PRO B N 1
ATOM 1135 C CA . PRO B 1 22 ? -31.51200 5.72200 -0.66600 1.000 25.11000 2 PRO B CA 1
ATOM 1136 C C . PRO B 1 22 ? -32.04600 6.90500 -1.44800 1.000 21.63000 2 PRO B C 1
ATOM 1137 O O . PRO B 1 22 ? -32.67500 6.74000 -2.50100 1.000 25.38000 2 PRO B O 1
ATOM 1141 N N . ALA B 1 23 ? -31.76600 8.09400 -0.92800 1.000 20.99000 3 ALA B N 1
ATOM 1142 C CA . ALA B 1 23 ? -32.15200 9.33100 -1.56600 1.000 22.44000 3 ALA B CA 1
ATOM 1143 C C . ALA B 1 23 ? -31.38600 9.51600 -2.87100 1.000 21.24000 3 ALA B C 1
ATOM 1144 O O . ALA B 1 23 ? -30.38000 8.83500 -3.11600 1.000 19.14000 3 ALA B O 1
ATOM 1146 N N . PRO B 1 24 ? -31.83900 10.43300 -3.72800 1.000 18.70000 4 PRO B N 1
ATOM 1147 C CA . PRO B 1 24 ? -31.08100 10.73400 -4.94600 1.000 16.25000 4 PRO B CA 1
ATOM 1148 C C . PRO B 1 24 ? -29.64000 11.09800 -4.63400 1.000 17.31000 4 PRO B C 1
ATOM 1149 O O . PRO B 1 24 ? -29.34800 11.76800 -3.63400 1.000 15.33000 4 PRO B O 1
ATOM 1153 N N . ALA B 1 25 ? -28.74200 10.63100 -5.50400 1.000 15.79000 5 ALA B N 1
ATOM 1154 C CA . ALA B 1 25 ? -27.32000 10.92000 -5.35200 1.000 14.92000 5 ALA B CA 1
ATOM 1155 C C . ALA B 1 25 ? -27.06600 12.40800 -5.20700 1.000 17.01000 5 ALA B C 1
ATOM 1156 O O . ALA B 1 25 ? -26.21900 12.83000 -4.40900 1.000 15.35000 5 ALA B O 1
ATOM 1158 N N . GLU B 1 26 ? -27.80000 13.21600 -5.97700 1.000 18.14000 6 GLU B N 1
ATOM 1159 C CA . GLU B 1 26 ? -27.60800 14.66000 -5.97000 1.000 19.05000 6 GLU B CA 1
ATOM 1160 C C . GLU B 1 26 ? -27.98800 15.25900 -4.62600 1.000 17.69000 6 GLU B C 1
ATOM 1161 O O . GLU B 1 26 ? -27.35500 16.21500 -4.16900 1.000 18.63000 6 GLU B O 1
ATOM 1167 N N . VAL B 1 27 ? -29.03400 14.72800 -4.00200 1.000 16.85000 7 VAL B N 1
ATOM 1168 C CA . VAL B 1 27 ? -29.46300 15.24000 -2.70800 1.000 17.32000 7 VAL B CA 1
ATOM 1169 C C . VAL B 1 27 ? -28.46000 14.84700 -1.63200 1.000 18.82000 7 VAL B C 1
ATOM 1170 O O . VAL B 1 27 ? -28.05100 15.68100 -0.81300 1.000 21.38000 7 VAL B O 1
ATOM 1174 N N . GLN B 1 28 ? -28.03300 13.57500 -1.63900 1.000 17.59000 8 GLN B N 1
ATOM 1175 C CA . GLN B 1 28 ? -27.01200 13.10700 -0.69600 1.000 16.95000 8 GLN B CA 1
ATOM 1176 C C . GLN B 1 28 ? -25.75200 13.96100 -0.77600 1.000 16.17000 8 GLN B C 1
ATOM 1177 O O . GLN B 1 28 ? -25.15800 14.32400 0.25300 1.000 15.90000 8 GLN B O 1
ATOM 1183 N N . ALA B 1 29 ? -25.30400 14.26200 -1.99800 1.000 14.11000 9 ALA B N 1
ATOM 1184 C CA . ALA B 1 29 ? -24.09000 15.05100 -2.17600 1.000 16.02000 9 ALA B CA 1
ATOM 1185 C C . ALA B 1 29 ? -24.26100 16.45200 -1.60900 1.000 19.35000 9 ALA B C 1
ATOM 1186 O O . ALA B 1 29 ? -23.33100 17.00700 -1.00900 1.000 18.28000 9 ALA B O 1
ATOM 1188 N N . ALA B 1 30 ? -25.44700 17.04000 -1.78400 1.000 18.32000 10 ALA B N 1
ATOM 1189 C CA . ALA B 1 30 ? -25.69500 18.37400 -1.24500 1.000 18.15000 10 ALA B CA 1
ATOM 1190 C C . ALA B 1 30 ? -25.70800 18.35400 0.28000 1.000 22.66000 10 ALA B C 1
ATOM 1191 O O . ALA B 1 30 ? -25.25800 19.31100 0.92400 1.000 20.52000 10 ALA B O 1
ATOM 1193 N N . THR B 1 31 ? -26.23400 17.28100 0.87200 1.000 16.72000 11 THR B N 1
ATOM 1194 C CA . THR B 1 31 ? -26.23600 17.16400 2.32800 1.000 19.52000 11 THR B CA 1
ATOM 1195 C C . THR B 1 31 ? -24.82000 16.98500 2.85400 1.000 21.29000 11 THR B C 1
ATOM 1196 O O . THR B 1 31 ? -24.46000 17.53600 3.90100 1.000 20.39000 11 THR B O 1
ATOM 1200 N N . LEU B 1 32 ? -24.00900 16.20100 2.14700 1.000 19.31000 12 LEU B N 1
ATOM 1201 C CA . LEU B 1 32 ? -22.60300 16.06000 2.50900 1.000 18.36000 12 LEU B CA 1
ATOM 1202 C C . LEU B 1 32 ? -21.89500 17.41100 2.49200 1.000 21.70000 12 LEU B C 1
ATOM 1203 O O . LEU B 1 32 ? -21.13300 17.73800 3.41300 1.000 19.56000 12 LEU B O 1
ATOM 1208 N N . GLU B 1 33 ? -22.16000 18.22000 1.45800 1.000 19.33000 13 GLU B N 1
ATOM 1209 C CA . GLU B 1 33 ? -21.64200 19.58200 1.39300 1.000 19.07000 13 GLU B CA 1
ATOM 1210 C C . GLU B 1 33 ? -22.09900 20.41700 2.58900 1.000 17.32000 13 GLU B C 1
ATOM 1211 O O . GLU B 1 33 ? -21.29200 21.14600 3.18900 1.000 18.90000 13 GLU B O 1
ATOM 1217 N N . LYS B 1 34 ? -23.38800 20.33800 2.94200 1.000 17.73000 14 LYS B N 1
ATOM 1218 C CA . LYS B 1 34 ? -23.89000 21.09300 4.08800 1.000 19.09000 14 LYS B CA 1
ATOM 1219 C C . LYS B 1 34 ? -23.25100 20.62100 5.38800 1.000 19.32000 14 LYS B C 1
ATOM 1220 O O . LYS B 1 34 ? -22.89400 21.44200 6.24500 1.000 19.07000 14 LYS B O 1
ATOM 1226 N N . PHE B 1 35 ? -23.12700 19.30200 5.56200 1.000 18.62000 15 PHE B N 1
ATOM 1227 C CA . PHE B 1 35 ? -22.49100 18.75500 6.76000 1.000 17.81000 15 PHE B CA 1
ATOM 1228 C C . PHE B 1 35 ? -21.09100 19.31800 6.94400 1.000 19.16000 15 PHE B C 1
ATOM 1229 O O . PHE B 1 35 ? -20.70100 19.71600 8.05500 1.000 18.03000 15 PHE B O 1
ATOM 1237 N N . ILE B 1 36 ? -20.31200 19.33200 5.86400 1.000 19.03000 16 ILE B N 1
ATOM 1238 C CA . ILE B 1 36 ? -18.95600 19.85400 5.91100 1.000 14.99000 16 ILE B CA 1
ATOM 1239 C C . ILE B 1 36 ? -18.97200 21.33100 6.26800 1.000 20.64000 16 ILE B C 1
ATOM 1240 O O . ILE B 1 36 ? -18.17000 21.79900 7.07800 1.000 18.27000 16 ILE B O 1
ATOM 1245 N N A GLN B 1 37 ? -19.89200 22.08500 5.66800 0.460 18.26000 17 GLN B N 1
ATOM 1246 N N B GLN B 1 37 ? -19.90400 22.08900 5.68700 0.540 18.25000 17 GLN B N 1
ATOM 1247 C CA A GLN B 1 37 ? -19.97200 23.51700 5.92900 0.460 18.80000 17 GLN B CA 1
ATOM 1248 C CA B GLN B 1 37 ? -19.93900 23.52300 5.95300 0.540 18.75000 17 GLN B CA 1
ATOM 1249 C C A GLN B 1 37 ? -20.38200 23.81100 7.37200 0.460 21.80000 17 GLN B C 1
ATOM 1250 C C B GLN B 1 37 ? -20.37800 23.81600 7.38400 0.540 21.81000 17 GLN B C 1
ATOM 1251 O O A GLN B 1 37 ? -19.85800 24.74600 7.99400 0.460 22.93000 17 GLN B O 1
ATOM 1252 O O B GLN B 1 37 ? -19.87100 24.75700 8.01200 0.540 22.94000 17 GLN B O 1
ATOM 1263 N N . GLY B 1 38 ? -21.31100 23.02600 7.92200 1.000 18.55000 18 GLY B N 1
ATOM 1264 C CA . GLY B 1 38 ? -21.70200 23.21600 9.31300 1.000 17.88000 18 GLY B CA 1
ATOM 1265 C C . GLY B 1 38 ? -20.53700 22.99400 10.25800 1.000 19.46000 18 GLY B C 1
ATOM 1266 O O . GLY B 1 38 ? -20.37400 23.71300 11.25100 1.000 21.35000 18 GLY B O 1
ATOM 1267 N N . TRP B 1 39 ? -19.70100 22.00400 9.94500 1.000 18.86000 19 TRP B N 1
ATOM 1268 C CA . TRP B 1 39 ? -18.48600 21.75000 10.71100 1.000 20.80000 19 TRP B CA 1
ATOM 1269 C C . TRP B 1 39 ? -17.50200 22.90100 10.56600 1.000 19.47000 19 TRP B C 1
ATOM 1270 O O . TRP B 1 39 ? -16.99500 23.42800 11.56900 1.000 20.57000 19 TRP B O 1
ATOM 1281 N N . ALA B 1 40 ? -17.22900 23.30800 9.32200 1.000 14.09000 20 ALA B N 1
ATOM 1282 C CA . ALA B 1 40 ? -16.27000 24.38000 9.07900 1.000 15.60000 20 ALA B CA 1
ATOM 1283 C C . ALA B 1 40 ? -16.70900 25.68100 9.74200 1.000 22.35000 20 ALA B C 1
ATOM 1284 O O . ALA B 1 40 ? -15.86900 26.45300 10.22200 1.000 22.38000 20 ALA B O 1
ATOM 1286 N N . GLY B 1 41 ? -18.01700 25.94100 9.77900 1.000 21.84000 21 GLY B N 1
ATOM 1287 C CA . GLY B 1 41 ? -18.51100 27.16800 10.38500 1.000 22.72000 21 GLY B CA 1
ATOM 1288 C C . GLY B 1 41 ? -18.21700 27.25700 11.86800 1.000 23.36000 21 GLY B C 1
ATOM 1289 O O . GLY B 1 41 ? -18.12700 28.35600 12.42100 1.000 27.43000 21 GLY B O 1
ATOM 1290 N N . TRP B 1 42 ? -18.05900 26.10500 12.52300 1.000 21.22000 22 TRP B N 1
ATOM 1291 C CA . TRP B 1 42 ? -17.56800 26.00900 13.89700 1.000 26.52000 22 TRP B CA 1
ATOM 1292 C C . TRP B 1 42 ? -18.48700 26.73700 14.87200 1.000 33.21000 22 TRP B C 1
ATOM 1293 O O . TRP B 1 42 ? -18.04900 27.48500 15.75400 1.000 30.41000 22 TRP B O 1
ATOM 1304 N N . THR B 1 43 ? -19.78200 26.49800 14.70600 1.000 26.47000 23 THR B N 1
ATOM 1305 C CA . THR B 1 43 ? -20.78200 26.81000 15.70400 1.000 28.73000 23 THR B CA 1
ATOM 1306 C C . THR B 1 43 ? -21.54800 25.54200 16.06200 1.000 32.94000 23 THR B C 1
ATOM 1307 O O . THR B 1 43 ? -21.71700 24.65300 15.21700 1.000 29.44000 23 THR B O 1
ATOM 1311 N N . PRO B 1 44 ? -21.98900 25.41100 17.31700 1.000 28.10000 24 PRO B N 1
ATOM 1312 C CA . PRO B 1 44 ? -22.70100 24.17700 17.70700 1.000 28.79000 24 PRO B CA 1
ATOM 1313 C C . PRO B 1 44 ? -24.01300 23.99200 16.96700 1.000 30.91000 24 PRO B C 1
ATOM 1314 O O . PRO B 1 44 ? -24.28300 22.89700 16.45200 1.000 29.89000 24 PRO B O 1
ATOM 1318 N N . ASP B 1 45 ? -24.83500 25.04600 16.89400 1.000 27.92000 25 ASP B N 1
ATOM 1319 C CA . ASP B 1 45 ? -26.11700 24.94000 16.21000 1.000 34.55000 25 ASP B CA 1
ATOM 1320 C C . ASP B 1 45 ? -25.93100 24.65500 14.72700 1.000 33.27000 25 ASP B C 1
ATOM 1321 O O . ASP B 1 45 ? -26.63500 23.80900 14.16100 1.000 33.54000 25 ASP B O 1
ATOM 1326 N N . GLY B 1 46 ? -24.98400 25.34900 14.08600 1.000 32.87000 26 GLY B N 1
ATOM 1327 C CA . GLY B 1 46 ? -24.72800 25.12000 12.67400 1.000 28.10000 26 GLY B CA 1
ATOM 1328 C C . GLY B 1 46 ? -24.20400 23.72600 12.38900 1.000 25.84000 26 GLY B C 1
ATOM 1329 O O . GLY B 1 46 ? -24.61400 23.09300 11.41700 1.000 22.82000 26 GLY B O 1
ATOM 1330 N N . PHE B 1 47 ? -23.30900 23.21100 13.23900 1.000 25.44000 27 PHE B N 1
ATOM 1331 C CA . PHE B 1 47 ? -22.78800 21.87000 12.98300 1.000 25.76000 27 PHE B CA 1
ATOM 1332 C C . PHE B 1 47 ? -23.85500 20.80800 13.22900 1.000 26.31000 27 PHE B C 1
ATOM 1333 O O . PHE B 1 47 ? -24.04200 19.89500 12.41200 1.000 25.98000 27 PHE B O 1
ATOM 1341 N N . LEU B 1 48 ? -24.61800 20.93700 14.30600 1.000 21.88000 28 LEU B N 1
ATOM 1342 C CA . LEU B 1 48 ? -25.59000 19.89800 14.60600 1.000 19.20000 28 LEU B CA 1
ATOM 1343 C C . LEU B 1 48 ? -26.83700 19.98000 13.74200 1.000 19.00000 28 LEU B C 1
ATOM 1344 O O . LEU B 1 48 ? -27.61300 19.01900 13.74800 1.000 21.08000 28 LEU B O 1
ATOM 1349 N N . ALA B 1 49 ? -27.02600 21.08600 13.00800 1.000 21.40000 29 ALA B N 1
ATOM 1350 C CA . ALA B 1 49 ? -28.21500 21.24800 12.17000 1.000 21.07000 29 ALA B CA 1
ATOM 1351 C C . ALA B 1 49 ? -28.36600 20.09700 11.19200 1.000 27.73000 29 ALA B C 1
ATOM 1352 O O . ALA B 1 49 ? -29.48700 19.65500 10.91700 1.000 24.07000 29 ALA B O 1
ATOM 1354 N N . ASN B 1 50 ? -27.24600 19.58300 10.68200 1.000 19.13000 30 ASN B N 1
ATOM 1355 C CA . ASN B 1 50 ? -27.24600 18.54600 9.66200 1.000 19.70000 30 ASN B CA 1
ATOM 1356 C C . ASN B 1 50 ? -27.21300 17.13200 10.23000 1.000 21.16000 30 ASN B C 1
ATOM 1357 O O . ASN B 1 50 ? -27.16800 16.17400 9.45200 1.000 20.87000 30 ASN B O 1
ATOM 1362 N N . TRP B 1 51 ? -27.26900 16.98000 11.55300 1.000 20.33000 31 TRP B N 1
ATOM 1363 C CA . TRP B 1 51 ? -27.45200 15.68300 12.19200 1.000 19.72000 31 TRP B CA 1
ATOM 1364 C C . TRP B 1 51 ? -28.93700 15.39000 12.33400 1.000 23.49000 31 TRP B C 1
ATOM 1365 O O . TRP B 1 51 ? -29.69500 16.23600 12.82200 1.000 23.66000 31 TRP B O 1
ATOM 1376 N N . SER B 1 52 ? -29.34400 14.18600 11.95300 1.000 22.12000 32 SER B N 1
ATOM 1377 C CA . SER B 1 52 ? -30.70200 13.75000 12.24300 1.000 20.02000 32 SER B CA 1
ATOM 1378 C C . SER B 1 52 ? -30.93900 13.72600 13.75100 1.000 25.37000 32 SER B C 1
ATOM 1379 O O . SER B 1 52 ? -30.00200 13.75700 14.56100 1.000 21.21000 32 SER B O 1
ATOM 1382 N N . GLU B 1 53 ? -32.21700 13.66500 14.13300 1.000 29.03000 33 GLU B N 1
ATOM 1383 C CA . GLU B 1 53 ? -32.53900 13.66300 15.55800 1.000 27.05000 33 GLU B CA 1
ATOM 1384 C C . GLU B 1 53 ? -31.98200 12.43500 16.26200 1.000 28.15000 33 GLU B C 1
ATOM 1385 O O . GLU B 1 53 ? -31.67600 12.49900 17.45900 1.000 30.07000 33 GLU B O 1
ATOM 1391 N N . ASP B 1 54 ? -31.85300 11.31300 15.54900 1.000 22.80000 34 ASP B N 1
ATOM 1392 C CA . ASP B 1 54 ? -31.38300 10.05700 16.12100 1.000 26.73000 34 ASP B CA 1
ATOM 1393 C C . ASP B 1 54 ? -29.94000 9.73900 15.74300 1.000 21.86000 34 ASP B C 1
ATOM 1394 O O . ASP B 1 54 ? -29.50300 8.59700 15.92600 1.000 22.90000 34 ASP B O 1
ATOM 1399 N N . CYS B 1 55 ? -29.19400 10.71900 15.24000 1.000 22.58000 35 CYS B N 1
ATOM 1400 C CA . CYS B 1 55 ? -27.82900 10.47800 14.78900 1.000 18.30000 35 CYS B CA 1
ATOM 1401 C C . CYS B 1 55 ? -26.92500 10.11800 15.95600 1.000 17.35000 35 CYS B C 1
ATOM 1402 O O . CYS B 1 55 ? -27.01900 10.70400 17.03800 1.000 20.50000 35 CYS B O 1
ATOM 1405 N N . THR B 1 56 ? -26.03400 9.16600 15.71900 1.000 17.77000 36 THR B N 1
ATOM 1406 C CA . THR B 1 56 ? -25.03200 8.76000 16.69500 1.000 17.04000 36 THR B CA 1
ATOM 1407 C C . THR B 1 56 ? -23.63200 8.95000 16.12500 1.000 16.09000 36 THR B C 1
ATOM 1408 O O . THR B 1 56 ? -23.44200 8.97300 14.90400 1.000 17.00000 36 THR B O 1
ATOM 1412 N N . GLN B 1 57 ? -22.65900 9.10200 17.02800 1.000 17.78000 37 GLN B N 1
ATOM 1413 C CA . GLN B 1 57 ? -21.23700 9.14300 16.69500 1.000 16.24000 37 GLN B CA 1
ATOM 1414 C C . GLN B 1 57 ? -20.51600 8.01700 17.41900 1.000 18.52000 37 GLN B C 1
ATOM 1415 O O . GLN B 1 57 ? -20.70400 7.82600 18.62600 1.000 19.30000 37 GLN B O 1
ATOM 1421 N N . LYS B 1 58 ? -19.66400 7.30500 16.69100 1.000 15.18000 38 LYS B N 1
ATOM 1422 C CA . LYS B 1 58 ? -18.85900 6.22800 17.24800 1.000 11.96000 38 LYS B CA 1
ATOM 1423 C C . LYS B 1 58 ? -17.39900 6.46400 16.90200 1.000 16.12000 38 LYS B C 1
ATOM 1424 O O . LYS B 1 58 ? -17.04300 6.61500 15.72900 1.000 16.25000 38 LYS B O 1
ATOM 1430 N N . THR B 1 59 ? -16.56300 6.49100 17.92000 1.000 12.50000 39 THR B N 1
ATOM 1431 C CA . THR B 1 59 ? -15.12600 6.59800 17.72300 1.000 12.76000 39 THR B CA 1
ATOM 1432 C C . THR B 1 59 ? -14.52300 5.24600 17.36000 1.000 13.87000 39 THR B C 1
ATOM 1433 O O . THR B 1 59 ? -14.82100 4.22100 17.98600 1.000 14.25000 39 THR B O 1
ATOM 1437 N N . LEU B 1 60 ? -13.69300 5.24300 16.32600 1.000 12.74000 40 LEU B N 1
ATOM 1438 C CA . LEU B 1 60 ? -12.88400 4.14000 15.84800 1.000 13.97000 40 LEU B CA 1
ATOM 1439 C C . LEU B 1 60 ? -11.43000 4.34500 16.26700 1.000 13.36000 40 LEU B C 1
ATOM 1440 O O . LEU B 1 60 ? -10.96500 5.48700 16.36700 1.000 13.69000 40 LEU B O 1
ATOM 1445 N N . PRO B 1 61 ? -10.66200 3.26200 16.51200 1.000 11.84000 41 PRO B N 1
ATOM 1446 C CA . PRO B 1 61 ? -11.02700 1.85900 16.29100 1.000 12.45000 41 PRO B CA 1
ATOM 1447 C C . PRO B 1 61 ? -11.92500 1.29000 17.37900 1.000 11.93000 41 PRO B C 1
ATOM 1448 O O . PRO B 1 61 ? -11.96100 1.81100 18.50800 1.000 13.29000 41 PRO B O 1
ATOM 1452 N N . PHE B 1 62 ? -12.64700 0.23700 17.00900 1.000 13.62000 42 PHE B N 1
ATOM 1453 C CA . PHE B 1 62 ? -13.49700 -0.46400 17.96900 1.000 15.08000 42 PHE B CA 1
ATOM 1454 C C . PHE B 1 62 ? -12.69900 -0.94400 19.17200 1.000 16.60000 42 PHE B C 1
ATOM 1455 O O . PHE B 1 62 ? -13.23100 -0.97100 20.29000 1.000 16.43000 42 PHE B O 1
ATOM 1463 N N . SER B 1 63 ? -11.41900 -1.29200 18.97100 1.000 14.58000 43 SER B N 1
ATOM 1464 C CA . SER B 1 63 ? -10.58900 -1.78900 20.07000 1.000 15.12000 43 SER B CA 1
ATOM 1465 C C . SER B 1 63 ? -10.46200 -0.76900 21.19600 1.000 20.87000 43 SER B C 1
ATOM 1466 O O . SER B 1 63 ? -10.24200 -1.15100 22.35500 1.000 19.15000 43 SER B O 1
ATOM 1469 N N . SER B 1 64 ? -10.59800 0.52200 20.89200 1.000 16.29000 44 SER B N 1
ATOM 1470 C CA . SER B 1 64 ? -10.54000 1.52500 21.95100 1.000 19.60000 44 SER B CA 1
ATOM 1471 C C . SER B 1 64 ? -11.78000 1.52300 22.84200 1.000 20.57000 44 SER B C 1
ATOM 1472 O O . SER B 1 64 ? -11.74500 2.14800 23.91500 1.000 20.60000 44 SER B O 1
ATOM 1475 N N . GLY B 1 65 ? -12.86100 0.86300 22.43100 1.000 17.61000 45 GLY B N 1
ATOM 1476 C CA . GLY B 1 65 ? -14.06900 0.78200 23.25700 1.000 16.49000 45 GLY B CA 1
ATOM 1477 C C . GLY B 1 65 ? -14.61600 2.11000 23.72900 1.000 24.16000 45 GLY B C 1
ATOM 1478 O O . GLY B 1 65 ? -15.14400 2.20600 24.84600 1.000 19.35000 45 GLY B O 1
ATOM 1479 N N . VAL B 1 66 ? -14.51600 3.14400 22.90500 1.000 18.29000 46 VAL B N 1
ATOM 1480 C CA . VAL B 1 66 ? -15.10600 4.43100 23.26100 1.000 17.98000 46 VAL B CA 1
ATOM 1481 C C . VAL B 1 66 ? -16.61800 4.32600 23.08400 1.000 21.02000 46 VAL B C 1
ATOM 1482 O O . VAL B 1 66 ? -17.09700 4.02600 21.98300 1.000 18.20000 46 VAL B O 1
ATOM 1486 N N . PRO B 1 67 ? -17.41400 4.54900 24.13100 1.000 17.60000 47 PRO B N 1
ATOM 1487 C CA . PRO B 1 67 ? -18.85900 4.35300 23.99900 1.000 17.99000 47 PRO B CA 1
ATOM 1488 C C . PRO B 1 67 ? -19.46000 5.26700 22.93900 1.000 17.09000 47 PRO B C 1
ATOM 1489 O O . PRO B 1 67 ? -19.04200 6.41400 22.76800 1.000 19.84000 47 PRO B O 1
ATOM 1493 N N . LEU B 1 68 ? -20.44100 4.72200 22.22900 1.000 18.70000 48 LEU B N 1
ATOM 1494 C CA . LEU B 1 68 ? -21.20700 5.48600 21.26300 1.000 22.82000 48 LEU B CA 1
ATOM 1495 C C . LEU B 1 68 ? -21.78500 6.74000 21.91500 1.000 23.55000 48 LEU B C 1
ATOM 1496 O O . LEU B 1 68 ? -22.27100 6.70300 23.05000 1.000 24.54000 48 LEU B O 1
ATOM 1501 N N . ARG B 1 69 ? -21.69500 7.85900 21.20100 1.000 18.78000 49 ARG B N 1
ATOM 1502 C CA . ARG B 1 69 ? -22.23700 9.13500 21.65100 1.000 22.46000 49 ARG B CA 1
ATOM 1503 C C . ARG B 1 69 ? -23.55400 9.42400 20.94700 1.000 23.41000 49 ARG B C 1
ATOM 1504 O O . ARG B 1 69 ? -23.67600 9.25400 19.73000 1.000 23.35000 49 ARG B O 1
ATOM 1512 N N . THR B 1 70 ? -24.53500 9.86300 21.72100 1.000 22.90000 50 THR B N 1
ATOM 1513 C CA . THR B 1 70 ? -25.81900 10.26800 21.18200 1.000 24.09000 50 THR B CA 1
ATOM 1514 C C . THR B 1 70 ? -25.77700 11.71700 20.71400 1.000 21.04000 50 THR B C 1
ATOM 1515 O O . THR B 1 70 ? -24.84000 12.46700 20.99100 1.000 24.68000 50 THR B O 1
ATOM 1519 N N . ARG B 1 71 ? -26.81900 12.11100 19.97900 1.000 24.74000 51 ARG B N 1
ATOM 1520 C CA . ARG B 1 71 ? -26.95800 13.50600 19.58000 1.000 23.42000 51 ARG B CA 1
ATOM 1521 C C . ARG B 1 71 ? -26.99500 14.42000 20.79400 1.000 24.95000 51 ARG B C 1
ATOM 1522 O O . ARG B 1 71 ? -26.41000 15.51000 20.78300 1.000 25.93000 51 ARG B O 1
ATOM 1530 N N . ALA B 1 72 ? -27.68000 13.98200 21.85000 1.000 27.48000 52 ALA B N 1
ATOM 1531 C CA . ALA B 1 72 ? -27.74500 14.77300 23.07400 1.000 26.57000 52 ALA B CA 1
ATOM 1532 C C . ALA B 1 72 ? -26.36800 14.92600 23.70500 1.000 26.67000 52 ALA B C 1
ATOM 1533 O O . ALA B 1 72 ? -26.01000 16.02100 24.16000 1.000 29.54000 52 ALA B O 1
ATOM 1535 N N . ASP B 1 73 ? -25.59000 13.83600 23.75300 1.000 27.59000 53 ASP B N 1
ATOM 1536 C CA . ASP B 1 73 ? -24.20200 13.91600 24.20700 1.000 24.51000 53 ASP B CA 1
ATOM 1537 C C . ASP B 1 73 ? -23.45000 14.98900 23.43900 1.000 28.36000 53 ASP B C 1
ATOM 1538 O O . ASP B 1 73 ? -22.72100 15.80400 24.01400 1.000 29.45000 53 ASP B O 1
ATOM 1543 N N . THR B 1 74 ? -23.60800 14.99100 22.11700 1.000 24.45000 54 THR B N 1
ATOM 1544 C CA . THR B 1 74 ? -22.86700 15.92700 21.28700 1.000 24.85000 54 THR B CA 1
ATOM 1545 C C . THR B 1 74 ? -23.36000 17.35300 21.49200 1.000 23.38000 54 THR B C 1
ATOM 1546 O O . THR B 1 74 ? -22.56300 18.29800 21.44600 1.000 24.95000 54 THR B O 1
ATOM 1550 N N . GLU B 1 75 ? -24.66500 17.52200 21.72000 1.000 25.73000 55 GLU B N 1
ATOM 1551 C CA . GLU B 1 75 ? -25.22400 18.83800 22.01200 1.000 27.61000 55 GLU B CA 1
ATOM 1552 C C . GLU B 1 75 ? -24.60000 19.43700 23.26400 1.000 23.84000 55 GLU B C 1
ATOM 1553 O O . GLU B 1 75 ? -24.42300 20.65500 23.35900 1.000 27.31000 55 GLU B O 1
ATOM 1559 N N . LYS B 1 76 ? -24.26900 18.59200 24.22900 1.000 29.28000 56 LYS B N 1
ATOM 1560 C CA . LYS B 1 76 ? -23.66000 19.04200 25.47200 1.000 30.20000 56 LYS B CA 1
ATOM 1561 C C . LYS B 1 76 ? -22.18400 19.37500 25.27900 1.000 34.20000 56 LYS B C 1
ATOM 1562 O O . LYS B 1 76 ? -21.67200 20.33700 25.86400 1.000 39.59000 56 LYS B O 1
ATOM 1568 N N . LEU B 1 77 ? -21.50200 18.60900 24.43100 1.000 31.28000 57 LEU B N 1
ATOM 1569 C CA . LEU B 1 77 ? -20.05800 18.70500 24.25800 1.000 33.36000 57 LEU B CA 1
ATOM 1570 C C . LEU B 1 77 ? -19.67900 19.86400 23.34000 1.000 35.19000 57 LEU B C 1
ATOM 1571 O O . LEU B 1 77 ? -18.68500 20.55900 23.58000 1.000 30.77000 57 LEU B O 1
ATOM 1576 N N . ALA B 1 78 ? -20.47700 20.09800 22.29800 1.000 29.79000 58 ALA B N 1
ATOM 1577 C CA . ALA B 1 78 ? -20.05600 20.99800 21.22800 1.000 31.58000 58 ALA B CA 1
ATOM 1578 C C . ALA B 1 78 ? -19.83300 22.43800 21.67200 1.000 26.26000 58 ALA B C 1
ATOM 1579 O O . ALA B 1 78 ? -18.83400 23.03500 21.23200 1.000 26.73000 58 ALA B O 1
ATOM 1581 N N . PRO B 1 79 ? -20.69300 23.06100 22.48800 1.000 30.36000 59 PRO B N 1
ATOM 1582 C CA . PRO B 1 79 ? -20.45300 24.47900 22.80700 1.000 26.79000 59 PRO B CA 1
ATOM 1583 C C . PRO B 1 79 ? -19.12500 24.72600 23.50000 1.000 26.10000 59 PRO B C 1
ATOM 1584 O O . PRO B 1 79 ? -18.44900 25.70900 23.17600 1.000 26.88000 59 PRO B O 1
ATOM 1588 N N . VAL B 1 80 ? -18.70400 23.84100 24.40500 1.000 28.72000 60 VAL B N 1
ATOM 1589 C CA . VAL B 1 80 ? -17.47600 24.11300 25.14900 1.000 34.55000 60 VAL B CA 1
ATOM 1590 C C . VAL B 1 80 ? -16.24200 23.88500 24.27300 1.000 28.71000 60 VAL B C 1
ATOM 1591 O O . VAL B 1 80 ? -15.28700 24.67000 24.32500 1.000 28.66000 60 VAL B O 1
ATOM 1595 N N . LEU B 1 81 ? -16.25000 22.85200 23.41900 1.000 33.86000 61 LEU B N 1
ATOM 1596 C CA . LEU B 1 81 ? -15.10400 22.66500 22.52700 1.000 31.73000 61 LEU B CA 1
ATOM 1597 C C . LEU B 1 81 ? -14.97700 23.79400 21.52000 1.000 25.21000 61 LEU B C 1
ATOM 1598 O O . LEU B 1 81 ? -13.87100 24.28100 21.26700 1.000 30.42000 61 LEU B O 1
ATOM 1603 N N . MET B 1 82 ? -16.08400 24.21500 20.92000 1.000 23.58000 62 MET B N 1
ATOM 1604 C CA . MET B 1 82 ? -15.97400 25.28400 19.94400 1.000 30.44000 62 MET B CA 1
ATOM 1605 C C . MET B 1 82 ? -15.63200 26.61500 20.60000 1.000 29.29000 62 MET B C 1
ATOM 1606 O O . MET B 1 82 ? -15.11100 27.51000 19.92600 1.000 34.87000 62 MET B O 1
ATOM 1611 N N . SER B 1 83 ? -15.87700 26.75100 21.89900 1.000 27.23000 63 SER B N 1
ATOM 1612 C CA . SER B 1 83 ? -15.44500 27.95900 22.59200 1.000 32.53000 63 SER B CA 1
ATOM 1613 C C . SER B 1 83 ? -13.94100 27.94300 22.87300 1.000 28.07000 63 SER B C 1
ATOM 1614 O O . SER B 1 83 ? -13.27900 28.98000 22.75500 1.000 32.45000 63 SER B O 1
ATOM 1617 N N . LEU B 1 84 ? -13.37900 26.78000 23.21100 1.000 29.64000 64 LEU B N 1
ATOM 1618 C CA . LEU B 1 84 ? -11.95800 26.69200 23.54400 1.000 25.96000 64 LEU B CA 1
ATOM 1619 C C . LEU B 1 84 ? -11.04500 26.60900 22.33200 1.000 27.36000 64 LEU B C 1
ATOM 1620 O O . LEU B 1 84 ? -9.86300 26.95300 22.43900 1.000 23.94000 64 LEU B O 1
ATOM 1625 N N . MET B 1 85 ? -11.54000 26.15100 21.18900 1.000 24.41000 65 MET B N 1
ATOM 1626 C CA . MET B 1 85 ? -10.73600 26.11200 19.97800 1.000 24.14000 65 MET B CA 1
ATOM 1627 C C . MET B 1 85 ? -11.12500 27.26900 19.07000 1.000 25.71000 65 MET B C 1
ATOM 1628 O O . MET B 1 85 ? -12.25100 27.32400 18.56500 1.000 34.61000 65 MET B O 1
ATOM 1633 N N . SER B 1 86 ? -10.19400 28.19900 18.88800 1.000 21.55000 66 SER B N 1
ATOM 1634 C CA . SER B 1 86 ? -10.38600 29.35500 18.02900 1.000 22.96000 66 SER B CA 1
ATOM 1635 C C . SER B 1 86 ? -9.52900 29.23200 16.77100 1.000 24.39000 66 SER B C 1
ATOM 1636 O O . SER B 1 86 ? -8.63900 28.38400 16.66900 1.000 21.31000 66 SER B O 1
ATOM 1639 N N . ASN B 1 87 ? -9.80600 30.10800 15.80400 1.000 22.89000 67 ASN B N 1
ATOM 1640 C CA . ASN B 1 87 ? -9.14000 30.05300 14.49600 1.000 23.49000 67 ASN B CA 1
ATOM 1641 C C . ASN B 1 87 ? -9.20800 28.64600 13.90500 1.000 19.83000 67 ASN B C 1
ATOM 1642 O O . ASN B 1 87 ? -8.22900 28.12700 13.36300 1.000 22.35000 67 ASN B O 1
ATOM 1647 N N . PHE B 1 88 ? -10.37800 28.03600 14.01300 1.000 21.11000 68 PHE B N 1
ATOM 1648 C CA . PHE B 1 88 ? -10.55500 26.66300 13.56200 1.000 17.80000 68 PHE B CA 1
ATOM 1649 C C . PHE B 1 88 ? -10.47600 26.59300 12.04400 1.000 19.22000 68 PHE B C 1
ATOM 1650 O O . PHE B 1 88 ? -11.12400 27.37500 11.34200 1.000 20.27000 68 PHE B O 1
ATOM 1658 N N . THR B 1 89 ? -9.66800 25.67200 11.52800 1.000 16.76000 69 THR B N 1
ATOM 1659 C CA . THR B 1 89 ? -9.61300 25.42400 10.09500 1.000 19.98000 69 THR B CA 1
ATOM 1660 C C . THR B 1 89 ? -9.93300 23.96500 9.81300 1.000 19.02000 69 THR B C 1
ATOM 1661 O O . THR B 1 89 ? -9.56800 23.06900 10.58300 1.000 17.55000 69 THR B O 1
ATOM 1665 N N . LEU B 1 90 ? -10.64400 23.75700 8.70900 1.000 16.61000 70 LEU B N 1
ATOM 1666 C CA . LEU B 1 90 ? -11.08000 22.44200 8.26400 1.000 14.29000 70 LEU B CA 1
ATOM 1667 C C . LEU B 1 90 ? -10.63900 22.28400 6.82500 1.000 16.56000 70 LEU B C 1
ATOM 1668 O O . LEU B 1 90 ? -1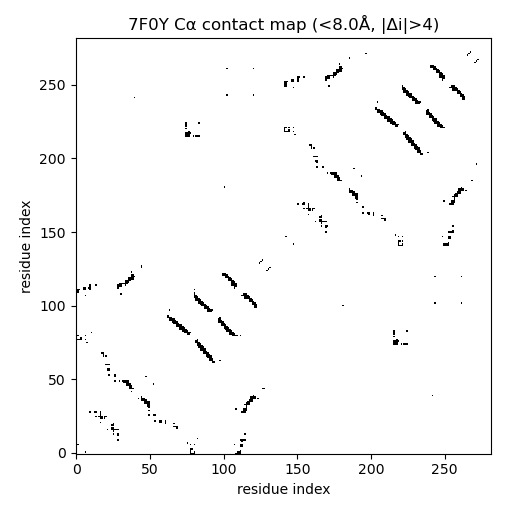1.03400 23.07700 5.96200 1.000 18.88000 70 LEU B O 1
ATOM 1673 N N . ASP B 1 91 ? -9.81300 21.28800 6.56400 1.000 13.69000 71 ASP B N 1
ATOM 1674 C CA . ASP B 1 91 ? -9.37000 21.02000 5.21000 1.000 14.95000 71 ASP B CA 1
ATOM 1675 C C . ASP B 1 91 ? -9.84800 19.63500 4.81500 1.000 16.07000 71 ASP B C 1
ATOM 1676 O O . ASP B 1 91 ? -9.54600 18.64200 5.49200 1.000 16.42000 71 ASP B O 1
ATOM 1681 N N . ILE B 1 92 ? -10.61200 19.56800 3.73200 1.000 14.67000 72 ILE B N 1
ATOM 1682 C CA . ILE B 1 92 ? -11.14300 18.29800 3.25800 1.000 14.20000 72 ILE B CA 1
ATOM 1683 C C . ILE B 1 92 ? -10.15900 17.73000 2.25200 1.000 15.36000 72 ILE B C 1
ATOM 1684 O O . ILE B 1 92 ? -9.94500 18.30200 1.17900 1.000 18.89000 72 ILE B O 1
ATOM 1689 N N . HIS B 1 93 ? -9.55400 16.60100 2.60000 1.000 12.20000 73 HIS B N 1
ATOM 1690 C CA . HIS B 1 93 ? -8.52500 15.98400 1.77800 1.000 13.71000 73 HIS B CA 1
ATOM 1691 C C . HIS B 1 93 ? -9.08100 14.97700 0.78500 1.000 14.64000 73 HIS B C 1
ATOM 1692 O O . HIS B 1 93 ? -8.52200 14.81800 -0.31200 1.000 15.51000 73 HIS B O 1
ATOM 1699 N N . ASN B 1 94 ? -10.16500 14.29700 1.15500 1.000 14.39000 74 ASN B N 1
ATOM 1700 C CA . ASN B 1 94 ? -10.74000 13.23700 0.34300 1.000 13.92000 74 ASN B CA 1
ATOM 1701 C C . ASN B 1 94 ? -12.22000 13.10400 0.67200 1.000 13.47000 74 ASN B C 1
ATOM 1702 O O . ASN B 1 94 ? -12.60600 13.13300 1.84500 1.000 14.90000 74 ASN B O 1
ATOM 1707 N N . VAL B 1 95 ? -13.04200 12.97800 -0.37100 1.000 12.18000 75 VAL B N 1
ATOM 1708 C CA . VAL B 1 95 ? -14.45900 12.65200 -0.23800 1.000 12.63000 75 VAL B CA 1
ATOM 1709 C C . VAL B 1 95 ? -14.73700 11.43400 -1.10500 1.000 12.56000 75 VAL B C 1
ATOM 1710 O O . VAL B 1 95 ? -14.37900 11.42700 -2.28700 1.000 14.26000 75 VAL B O 1
ATOM 1714 N N . VAL B 1 96 ? -15.34800 10.40400 -0.51800 1.000 12.98000 76 VAL B N 1
ATOM 1715 C CA . VAL B 1 96 ? -15.71400 9.18100 -1.23100 1.000 12.28000 76 VAL B CA 1
ATOM 1716 C C . VAL B 1 96 ? -17.19700 8.95800 -0.99700 1.000 11.16000 76 VAL B C 1
ATOM 1717 O O . VAL B 1 96 ? -17.62400 8.75500 0.14300 1.000 13.79000 76 VAL B O 1
ATOM 1721 N N . HIS B 1 97 ? -17.99600 9.02600 -2.06200 1.000 13.10000 77 HIS B N 1
ATOM 1722 C CA . HIS B 1 97 ? -19.44400 9.00600 -1.91700 1.000 14.06000 77 HIS B CA 1
ATOM 1723 C C . HIS B 1 97 ? -20.03400 7.80700 -2.64500 1.000 11.92000 77 HIS B C 1
ATOM 1724 O O . HIS B 1 97 ? -19.90200 7.70200 -3.87100 1.000 14.98000 77 HIS B O 1
ATOM 1731 N N . ASP B 1 98 ? -20.68600 6.91600 -1.88800 1.000 11.11000 78 ASP B N 1
ATOM 1732 C CA . ASP B 1 98 ? -21.37400 5.72900 -2.42500 1.000 13.08000 78 ASP B CA 1
ATOM 1733 C C . ASP B 1 98 ? -22.86700 6.03000 -2.39800 1.000 12.67000 78 ASP B C 1
ATOM 1734 O O . ASP B 1 98 ? -23.57100 5.68800 -1.44800 1.000 13.13000 78 ASP B O 1
ATOM 1739 N N . ALA B 1 99 ? -23.35700 6.68300 -3.45200 1.000 15.78000 79 ALA B N 1
ATOM 1740 C CA . ALA B 1 99 ? -24.77600 7.02900 -3.48800 1.000 13.61000 79 ALA B CA 1
ATOM 1741 C C . ALA B 1 99 ? -25.69000 5.80800 -3.47900 1.000 14.26000 79 ALA B C 1
ATOM 1742 O O . ALA B 1 99 ? -26.71200 5.84500 -2.77400 1.000 15.16000 79 ALA B O 1
ATOM 1744 N N . PRO B 1 100 ? -25.39300 4.70400 -4.18400 1.000 16.37000 80 PRO B N 1
ATOM 1745 C CA . PRO B 1 100 ? -26.28900 3.53900 -4.09800 1.000 17.49000 80 PRO B CA 1
ATOM 1746 C C . PRO B 1 100 ? -26.47300 3.00100 -2.69300 1.000 20.93000 80 PRO B C 1
ATOM 1747 O O . PRO B 1 100 ? -27.53400 2.44200 -2.39000 1.000 20.46000 80 PRO B O 1
ATOM 1751 N N A GLN B 1 101 ? -25.47200 3.15600 -1.82200 0.530 17.10000 81 GLN B N 1
ATOM 1752 N N B GLN B 1 101 ? -25.48500 3.15400 -1.81500 0.470 17.11000 81 GLN B N 1
ATOM 1753 C CA A GLN B 1 101 ? -25.53900 2.69200 -0.44600 0.530 18.98000 81 GLN B CA 1
ATOM 1754 C CA B GLN B 1 101 ? -25.60700 2.67400 -0.45000 0.470 18.95000 81 GLN B CA 1
ATOM 1755 C C A GLN B 1 101 ? -25.95300 3.78200 0.53300 0.530 15.45000 81 GLN B C 1
ATOM 1756 C C B GLN B 1 101 ? -25.90800 3.78900 0.54400 0.470 15.46000 81 GLN B C 1
ATOM 1757 O O A GLN B 1 101 ? -26.14300 3.48600 1.71900 0.530 17.22000 81 GLN B O 1
ATOM 1758 O O B GLN B 1 101 ? -25.99900 3.51600 1.74600 0.470 17.27000 81 GLN B O 1
ATOM 1769 N N . GLY B 1 102 ? -26.07900 5.02400 0.07700 1.000 15.30000 82 GLY B N 1
ATOM 1770 C CA . GLY B 1 102 ? -26.38500 6.13400 0.97200 1.000 13.45000 82 GLY B CA 1
ATOM 1771 C C . GLY B 1 102 ? -25.31700 6.37100 2.02200 1.000 13.80000 82 GLY B C 1
ATOM 1772 O O . GLY B 1 102 ? -25.63700 6.62300 3.19200 1.000 16.31000 82 GLY B O 1
ATOM 1773 N N . LYS B 1 103 ? -24.05100 6.26500 1.62300 1.000 13.14000 83 LYS B N 1
ATOM 1774 C CA . LYS B 1 103 ? -22.89400 6.27500 2.50600 1.000 16.36000 83 LYS B CA 1
ATOM 1775 C C . LYS B 1 103 ? -21.83000 7.18600 1.91600 1.000 14.58000 83 LYS B C 1
ATOM 1776 O O . LYS B 1 103 ? -21.74900 7.37400 0.69700 1.000 13.79000 83 LYS B O 1
ATOM 1782 N N . ALA B 1 104 ? -20.97300 7.71500 2.77700 1.000 12.09000 84 ALA B N 1
ATOM 1783 C CA . ALA B 1 104 ? -19.83000 8.47100 2.29700 1.000 12.41000 84 ALA B CA 1
ATOM 1784 C C . ALA B 1 104 ? -18.72300 8.35400 3.32600 1.000 12.93000 84 ALA B C 1
ATOM 1785 O O . ALA B 1 104 ? -18.94700 7.91500 4.46100 1.000 13.16000 84 ALA B O 1
ATOM 1787 N N . VAL B 1 105 ? -17.51500 8.72100 2.90200 1.000 13.28000 85 VAL B N 1
ATOM 1788 C CA . VAL B 1 105 ? -16.37300 8.89800 3.80200 1.000 11.35000 85 VAL B CA 1
ATOM 1789 C C . VAL B 1 105 ? -15.71600 10.23600 3.48400 1.000 12.32000 85 VAL B C 1
ATOM 1790 O O . VAL B 1 105 ? -15.52500 10.57800 2.31600 1.000 13.17000 85 VAL B O 1
ATOM 1794 N N . ILE B 1 106 ? -15.33400 10.98000 4.52200 1.000 11.12000 86 ILE B N 1
ATOM 1795 C CA . ILE B 1 106 ? -14.50000 12.16800 4.36600 1.000 11.89000 86 ILE B CA 1
ATOM 1796 C C . ILE B 1 106 ? -13.18900 11.93900 5.10100 1.000 12.64000 86 ILE B C 1
ATOM 1797 O O . ILE B 1 106 ? -13.18000 11.36700 6.19900 1.000 14.83000 86 ILE B O 1
ATOM 1802 N N . TYR B 1 107 ? -12.07600 12.37900 4.51200 1.000 10.86000 87 TYR B N 1
AT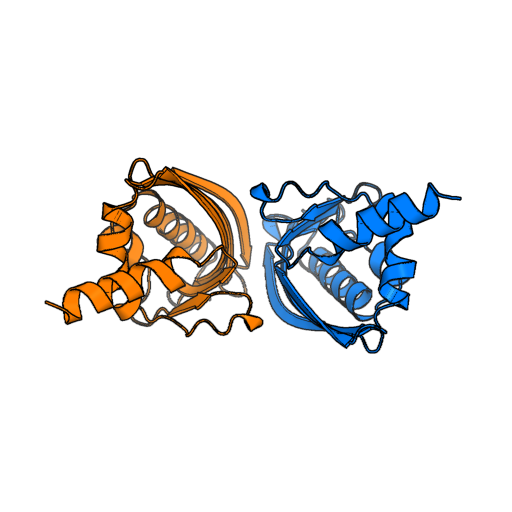OM 1803 C CA . TYR B 1 107 ? -10.83400 12.49500 5.27800 1.000 10.63000 87 TYR B CA 1
ATOM 1804 C C . TYR B 1 107 ? -10.53200 13.96800 5.47600 1.000 11.87000 87 TYR B C 1
ATOM 1805 O O . TYR B 1 107 ? -10.39200 14.71200 4.49400 1.000 13.06000 87 TYR B O 1
ATOM 1814 N N . ALA B 1 108 ? -10.43300 14.39100 6.73800 1.000 11.83000 88 ALA B N 1
ATOM 1815 C CA . ALA B 1 108 ? -10.38100 15.81100 7.06900 1.000 13.50000 88 ALA B CA 1
ATOM 1816 C C . ALA B 1 108 ? -9.22200 16.09700 8.00200 1.000 11.68000 88 ALA B C 1
ATOM 1817 O O . ALA B 1 108 ? -8.96900 15.34100 8.93800 1.000 15.03000 88 ALA B O 1
ATOM 1819 N N . LEU B 1 109 ? -8.53500 17.21000 7.76100 1.000 12.04000 89 LEU B N 1
ATOM 1820 C CA . LEU B 1 109 ? -7.48700 17.68900 8.65800 1.000 12.13000 89 LEU B CA 1
ATOM 1821 C C . LEU B 1 109 ? -7.95400 18.97700 9.31400 1.000 11.52000 89 LEU B C 1
ATOM 1822 O O . LEU B 1 109 ? -8.46300 19.88100 8.63500 1.000 13.72000 89 LEU B O 1
ATOM 1827 N N . THR B 1 110 ? -7.80000 19.05800 10.63400 1.000 10.88000 90 THR B N 1
ATOM 1828 C CA . THR B 1 110 ? -8.26000 20.21200 11.39900 1.000 13.61000 90 THR B CA 1
ATOM 1829 C C . THR B 1 110 ? -7.09700 20.82800 12.16100 1.000 14.30000 90 THR B C 1
ATOM 1830 O O . THR B 1 110 ? -6.14800 20.13100 12.54500 1.000 13.96000 90 THR B O 1
ATOM 1834 N N . LYS B 1 111 ? -7.16200 22.15000 12.36400 1.000 15.47000 91 LYS B N 1
ATOM 1835 C CA . LYS B 1 111 ? -6.22600 22.83800 13.24700 1.000 16.97000 91 LYS B CA 1
ATOM 1836 C C . LYS B 1 111 ? -6.97000 23.93000 14.00200 1.000 16.02000 91 LYS B C 1
ATOM 1837 O O . LYS B 1 111 ? -8.00700 24.42100 13.54800 1.000 15.27000 91 LYS B O 1
ATOM 1843 N N . ALA B 1 112 ? -6.46200 24.27100 15.18800 1.000 15.02000 92 ALA B N 1
ATOM 1844 C CA . ALA B 1 112 ? -7.03700 25.38200 15.93200 1.000 18.76000 92 ALA B CA 1
ATOM 1845 C C . ALA B 1 112 ? -6.02100 25.84300 16.96000 1.000 17.64000 92 ALA B C 1
ATOM 1846 O O . ALA B 1 112 ? -5.02000 25.17400 17.22100 1.000 17.83000 92 ALA B O 1
ATOM 1848 N N . ASP B 1 113 ? -6.29700 27.00900 17.53100 1.000 18.80000 93 ASP B N 1
ATOM 1849 C CA . ASP B 1 113 ? -5.58700 27.50800 18.69400 1.000 19.45000 93 ASP B CA 1
ATOM 1850 C C . ASP B 1 113 ? -6.43400 27.26600 19.93200 1.000 18.93000 93 ASP B C 1
ATOM 1851 O O . ASP B 1 113 ? -7.66300 27.37700 19.88700 1.000 20.61000 93 ASP B O 1
ATOM 1856 N N . THR B 1 114 ? -5.78000 26.90600 21.02500 1.000 18.43000 94 THR B N 1
ATOM 1857 C CA . THR B 1 114 ? -6.43900 26.73300 22.30900 1.000 18.45000 94 THR B CA 1
ATOM 1858 C C . THR B 1 114 ? -5.60000 27.46100 23.34200 1.000 19.53000 94 THR B C 1
ATOM 1859 O O . THR B 1 114 ? -4.43000 27.76600 23.09000 1.000 19.46000 94 THR B O 1
ATOM 1863 N N . PRO B 1 115 ? -6.16100 27.74400 24.52100 1.000 20.25000 95 PRO B N 1
ATOM 1864 C CA . PRO B 1 115 ? -5.34600 28.38600 25.56600 1.000 20.08000 95 PRO B CA 1
ATOM 1865 C C . PRO B 1 115 ? -4.18700 27.53200 26.02600 1.000 24.36000 95 PRO B C 1
ATOM 1866 O O . PRO B 1 115 ? -3.23600 28.07000 26.60200 1.000 23.27000 95 PRO B O 1
ATOM 1870 N N . PHE B 1 116 ? -4.21400 26.22700 25.76700 1.000 18.26000 96 PHE B N 1
ATOM 1871 C CA . PHE B 1 116 ? -3.13800 25.34800 26.18600 1.000 21.33000 96 PHE B CA 1
ATOM 1872 C C . PHE B 1 116 ? -2.05700 25.19000 25.12600 1.000 24.45000 96 PHE B C 1
ATOM 1873 O O . PHE B 1 116 ? -1.01700 24.58000 25.41100 1.000 27.52000 96 PHE B O 1
ATOM 1881 N N . GLY B 1 117 ? -2.27100 25.72400 23.92700 1.000 22.29000 97 GLY B N 1
ATOM 1882 C CA . GLY B 1 117 ? -1.35700 25.55200 22.82600 1.000 25.36000 97 GLY B CA 1
ATOM 1883 C C . GLY B 1 117 ? -2.06700 25.12700 21.55100 1.000 23.32000 97 GLY B C 1
ATOM 1884 O O . GLY B 1 117 ? -3.29400 25.00800 21.50000 1.000 22.67000 97 GLY B O 1
ATOM 1885 N N . PRO B 1 118 ? -1.28800 24.87200 20.50600 1.000 21.71000 98 PRO B N 1
ATOM 1886 C CA . PRO B 1 118 ? -1.87400 24.59500 19.18500 1.000 19.55000 98 PRO B CA 1
ATOM 1887 C C . PRO B 1 118 ? -2.46900 23.19300 19.11000 1.000 21.25000 98 PRO B C 1
ATOM 1888 O O . PRO B 1 118 ? -1.91600 22.23200 19.64900 1.000 21.55000 98 PRO B O 1
ATOM 1892 N N . TYR B 1 119 ? -3.60300 23.08400 18.41300 1.000 19.44000 99 TYR B N 1
ATOM 1893 C CA . TYR B 1 119 ? -4.33100 21.83200 18.23800 1.000 20.04000 99 TYR B CA 1
ATOM 1894 C C . TYR B 1 119 ? -4.28500 21.40000 16.78000 1.000 18.05000 99 TYR B C 1
ATOM 1895 O O . TYR B 1 119 ? -4.40900 22.23100 15.87900 1.000 17.92000 99 TYR B O 1
ATOM 1904 N N . ARG B 1 120 ? -4.09700 20.10100 16.54900 1.000 15.11000 100 ARG B N 1
ATOM 1905 C CA . ARG B 1 120 ? -4.28100 19.56400 15.20800 1.000 12.91000 100 ARG B CA 1
ATOM 1906 C C . ARG B 1 120 ? -4.88400 18.17200 15.31900 1.000 14.34000 100 ARG B C 1
ATOM 1907 O O . ARG B 1 120 ? -4.66300 17.45600 16.29800 1.000 16.30000 100 ARG B O 1
ATOM 1915 N N . ASN B 1 121 ? -5.63300 17.77900 14.28800 1.000 13.45000 101 ASN B N 1
ATOM 1916 C CA . ASN B 1 121 ? -6.20800 16.43900 14.25800 1.000 13.71000 101 ASN B CA 1
ATOM 1917 C C . ASN B 1 121 ? -6.43100 16.03300 12.80000 1.000 10.97000 101 ASN B C 1
ATOM 1918 O O . ASN B 1 121 ? -6.37800 16.85900 11.88000 1.000 12.89000 101 ASN B O 1
ATOM 1923 N N . GLU B 1 122 ? -6.69000 14.74000 12.59800 1.000 12.60000 102 GLU B N 1
ATOM 1924 C CA . GLU B 1 122 ? -7.10600 14.20600 11.30100 1.000 11.14000 102 GLU B CA 1
ATOM 1925 C C . GLU B 1 122 ? -8.19100 13.17400 11.55500 1.000 12.70000 102 GLU B C 1
ATOM 1926 O O . GLU B 1 122 ? -8.07400 12.35500 12.47500 1.000 13.26000 102 GLU B O 1
ATOM 1932 N N . HIS B 1 123 ? -9.26100 13.23500 10.75400 1.000 13.18000 103 HIS B N 1
ATOM 1933 C CA . HIS B 1 123 ? -10.44800 12.40200 10.93700 1.000 12.28000 103 HIS B CA 1
ATOM 1934 C C . HIS B 1 123 ? -10.73600 11.62600 9.66000 1.000 12.61000 103 HIS B C 1
ATOM 1935 O O . HIS B 1 123 ? -10.85300 12.22300 8.58100 1.000 13.21000 103 HIS B O 1
ATOM 1942 N N . ALA B 1 124 ? -10.91200 10.30800 9.78500 1.000 11.36000 104 ALA B N 1
ATOM 1943 C CA . ALA B 1 124 ? -11.46800 9.48300 8.71000 1.000 10.65000 104 ALA B CA 1
ATOM 1944 C C . ALA B 1 124 ? -12.89900 9.19000 9.13600 1.000 13.87000 104 ALA B C 1
ATOM 1945 O O . ALA B 1 124 ? -13.12400 8.39900 10.06000 1.000 13.40000 104 ALA B O 1
ATOM 1947 N N . ILE B 1 125 ? -13.86300 9.86600 8.50300 1.000 12.07000 105 ILE B N 1
ATOM 1948 C CA . ILE B 1 125 ? -15.24200 9.91400 8.98900 1.000 13.38000 105 ILE B CA 1
ATOM 1949 C C . ILE B 1 125 ? -16.14600 9.18500 8.01800 1.000 13.68000 105 ILE B C 1
ATOM 1950 O O . ILE B 1 125 ? -16.34500 9.64600 6.88700 1.000 13.73000 105 ILE B O 1
ATOM 1955 N N . PHE B 1 126 ? -16.75900 8.10600 8.49700 1.000 10.62000 106 PHE B N 1
ATOM 1956 C CA . PHE B 1 126 ? -17.73600 7.33300 7.73600 1.000 11.28000 106 PHE B CA 1
ATOM 1957 C C . PHE B 1 126 ? -19.13000 7.85700 8.06800 1.000 12.96000 106 PHE B C 1
ATOM 1958 O O . PHE B 1 126 ? -19.49400 7.98600 9.24500 1.000 14.63000 106 PHE B O 1
ATOM 1966 N N . LEU B 1 127 ? -19.91200 8.17000 7.03200 1.000 12.14000 107 LEU B N 1
ATOM 1967 C CA . LEU B 1 127 ? -21.21500 8.80700 7.20200 1.000 14.86000 107 LEU B CA 1
ATOM 1968 C C . LEU B 1 127 ? -22.29600 7.98200 6.51600 1.000 14.63000 107 LEU B C 1
ATOM 1969 O O . LEU B 1 127 ? -22.04600 7.36000 5.48300 1.000 13.86000 107 LEU B O 1
ATOM 1974 N N . TRP B 1 128 ? -23.49800 7.98900 7.09900 1.000 15.44000 108 TRP B N 1
ATOM 1975 C CA . TRP B 1 128 ? -24.69500 7.41100 6.49000 1.000 14.02000 108 TRP B CA 1
ATOM 1976 C C . TRP B 1 128 ? -25.74500 8.50600 6.43700 1.000 15.01000 108 TRP B C 1
ATOM 1977 O O . TRP B 1 128 ? -25.94900 9.20200 7.43300 1.000 16.85000 108 TRP B O 1
ATOM 1988 N N . PHE B 1 129 ? -26.41800 8.64300 5.30000 1.000 15.90000 109 PHE B N 1
ATOM 1989 C CA . PHE B 1 129 ? -27.49700 9.60700 5.16600 1.000 17.45000 109 PHE B CA 1
ATOM 1990 C C . PHE B 1 129 ? -28.82100 8.99000 5.59100 1.000 21.77000 109 PHE B C 1
ATOM 1991 O O . PHE B 1 129 ? -28.99300 7.76800 5.57500 1.000 18.61000 109 PHE B O 1
ATOM 1999 N N . ASN B 1 130 ? -29.75400 9.85300 6.00000 1.000 19.94000 110 ASN B N 1
ATOM 2000 C CA . ASN B 1 130 ? -31.09500 9.35600 6.27500 1.000 22.23000 110 ASN B CA 1
ATOM 2001 C C . ASN B 1 130 ? -31.81300 9.07600 4.95800 1.000 24.04000 110 ASN B C 1
ATOM 2002 O O . ASN B 1 130 ? -31.33700 9.43200 3.87800 1.000 21.50000 110 ASN B O 1
ATOM 2007 N N . GLU B 1 131 ? -32.95200 8.38400 5.05700 1.000 28.08000 111 GLU B N 1
ATOM 2008 C CA . GLU B 1 131 ? -33.66000 7.93200 3.86100 1.000 29.27000 111 GLU B CA 1
ATOM 2009 C C . GLU B 1 131 ? -34.08800 9.10500 2.99300 1.000 28.30000 111 GLU B C 1
ATOM 2010 O O . GLU B 1 131 ? -33.99700 9.04700 1.75900 1.000 29.95000 111 GLU B O 1
ATOM 2016 N N . ILE B 1 132 ? -34.55300 10.18300 3.62500 1.000 29.73000 112 ILE B N 1
ATOM 2017 C CA . ILE B 1 132 ? -34.97500 11.37200 2.90000 1.000 26.82000 112 ILE B CA 1
ATOM 2018 C C . ILE B 1 132 ? -33.78000 12.05500 2.24300 1.000 29.11000 112 ILE B C 1
ATOM 2019 O O . ILE B 1 132 ? -33.91900 12.71600 1.20600 1.000 29.71000 112 ILE B O 1
ATOM 2024 N N . GLY B 1 133 ? -32.59000 11.92000 2.83200 1.000 26.90000 113 GLY B N 1
ATOM 2025 C CA . GLY B 1 133 ? -31.36800 12.41800 2.23700 1.000 26.14000 113 GLY B CA 1
ATOM 2026 C C . GLY B 1 133 ? -30.92000 13.79100 2.68300 1.000 21.26000 113 GLY B C 1
ATOM 2027 O O . GLY B 1 133 ? -29.92400 14.29600 2.15100 1.000 23.07000 113 GLY B O 1
ATOM 2028 N N . ASP B 1 134 ? -31.60700 14.41200 3.64400 1.000 20.99000 114 ASP B N 1
ATOM 2029 C CA . ASP B 1 134 ? -31.26900 15.76400 4.06800 1.000 26.14000 114 ASP B CA 1
ATOM 2030 C C . ASP B 1 134 ? -30.54800 15.82200 5.41500 1.000 21.15000 114 ASP B C 1
ATOM 2031 O O . ASP B 1 134 ? -30.28300 16.92500 5.90600 1.000 22.36000 114 ASP B O 1
ATOM 2036 N N . ARG B 1 135 ? -30.20100 14.67600 6.00400 1.000 20.34000 115 ARG B N 1
ATOM 2037 C CA . ARG B 1 135 ? -29.42700 14.63800 7.24500 1.000 18.73000 115 ARG B CA 1
ATOM 2038 C C . ARG B 1 135 ? -28.42100 13.49800 7.20600 1.000 16.91000 115 ARG B C 1
ATOM 2039 O O . ARG B 1 135 ? -28.56600 12.53400 6.45200 1.000 19.31000 115 ARG B O 1
ATOM 2047 N N . VAL B 1 136 ? -27.40200 13.61700 8.06600 1.000 18.02000 116 VAL B N 1
ATOM 2048 C CA . VAL B 1 136 ? -26.53000 12.49700 8.40200 1.000 16.87000 116 VAL B CA 1
ATOM 2049 C C . VAL B 1 136 ? -27.13500 11.81100 9.61000 1.000 17.36000 116 VAL B C 1
ATOM 2050 O O . VAL B 1 136 ? -27.46700 12.48000 10.59600 1.000 19.09000 116 VAL B O 1
ATOM 2054 N N . GLN B 1 137 ? -27.30700 10.48500 9.53700 1.000 16.15000 117 GLN B N 1
ATOM 2055 C CA . GLN B 1 137 ? -27.93500 9.76400 10.63400 1.000 19.82000 117 GLN B CA 1
ATOM 2056 C C . GLN B 1 137 ? -26.99000 8.84200 11.38400 1.000 19.38000 117 GLN B C 1
ATOM 2057 O O . GLN B 1 137 ? -27.35800 8.35400 12.45900 1.000 20.81000 117 GLN B O 1
ATOM 2063 N N . LYS B 1 138 ? -25.78300 8.61200 10.87900 1.000 16.73000 118 LYS B N 1
ATOM 2064 C CA . LYS B 1 138 ? -24.82400 7.79300 11.60600 1.000 15.11000 118 LYS B CA 1
ATOM 2065 C C . LYS B 1 138 ? -23.42400 8.23200 11.21600 1.000 14.31000 118 LYS B C 1
ATOM 2066 O O . LYS B 1 138 ? -23.15600 8.47900 10.03500 1.000 14.38000 118 LYS B O 1
ATOM 2072 N N . ILE B 1 139 ? -22.54300 8.31300 12.22300 1.000 13.59000 119 ILE B N 1
ATOM 2073 C CA . ILE B 1 139 ? -21.14500 8.69500 12.06100 1.000 13.96000 119 ILE B CA 1
ATOM 2074 C C . ILE B 1 139 ? -20.28400 7.64300 12.74800 1.000 14.90000 119 ILE B C 1
ATOM 2075 O O . ILE B 1 139 ? -20.54300 7.28900 13.90300 1.000 14.46000 119 ILE B O 1
ATOM 2080 N N . GLU B 1 140 ? -19.25300 7.16800 12.06000 1.000 13.74000 120 GLU B N 1
ATOM 2081 C CA . GLU B 1 140 ? -18.19900 6.35400 12.67200 1.000 14.35000 120 GLU B CA 1
ATOM 2082 C C . GLU B 1 140 ? -16.87500 6.95800 12.23800 1.000 16.75000 120 GLU B C 1
ATOM 2083 O O . GLU B 1 140 ? -16.63300 7.09900 11.03900 1.000 14.13000 120 GLU B O 1
ATOM 2089 N N . GLU B 1 141 ? -16.02400 7.34100 13.18700 1.000 11.89000 121 GLU B N 1
ATOM 2090 C CA . GLU B 1 141 ? -14.83700 8.07200 12.76500 1.000 15.94000 121 GLU B CA 1
ATOM 2091 C C . GLU B 1 141 ? -13.58400 7.68900 13.53400 1.000 11.60000 121 GLU B C 1
ATOM 2092 O O . GLU B 1 141 ? -13.58400 7.54700 14.76000 1.000 13.43000 121 GLU B O 1
ATOM 2098 N N . MET B 1 142 ? -12.52100 7.51600 12.76700 1.000 11.66000 122 MET B N 1
ATOM 2099 C CA . MET B 1 142 ? -11.18800 7.27000 13.30000 1.000 11.24000 122 MET B CA 1
ATOM 2100 C C . MET B 1 142 ? -10.45900 8.60500 13.38600 1.000 12.09000 122 MET B C 1
ATOM 2101 O O . MET B 1 142 ? -10.28300 9.28300 12.37500 1.000 12.68000 122 MET B O 1
ATOM 2106 N N . PHE B 1 143 ? -10.02600 8.97700 14.58800 1.000 11.75000 123 PHE B N 1
ATOM 2107 C CA . PHE B 1 143 ? -9.37800 10.26700 14.82000 1.000 15.81000 123 PHE B CA 1
ATOM 2108 C C . PHE B 1 143 ? -8.69000 10.18600 16.17100 1.000 17.12000 123 PHE B C 1
ATOM 2109 O O . PHE B 1 143 ? -8.88100 9.22100 16.91500 1.000 16.04000 123 PHE B O 1
ATOM 2117 N N . ASP B 1 144 ? -7.87600 11.20200 16.47900 1.000 13.56000 124 ASP B N 1
ATOM 2118 C CA . ASP B 1 144 ? -7.28300 11.30400 17.81600 1.000 16.54000 124 ASP B CA 1
ATOM 2119 C C . ASP B 1 144 ? -8.35500 11.79500 18.78500 1.000 15.46000 124 ASP B C 1
ATOM 2120 O O . ASP B 1 144 ? -8.74300 12.96200 18.76200 1.000 15.24000 124 ASP B O 1
ATOM 2125 N N . ALA B 1 145 ? -8.84600 10.90400 19.64500 1.000 16.43000 125 ALA B N 1
ATOM 2126 C CA . ALA B 1 145 ? -10.02000 11.19400 20.45000 1.000 15.64000 125 ALA B CA 1
ATOM 2127 C C . ALA B 1 145 ? -9.69300 11.67500 21.85900 1.000 17.47000 125 ALA B C 1
ATOM 2128 O O . ALA B 1 145 ? -10.59900 11.74000 22.68400 1.000 19.67000 125 ALA B O 1
ATOM 2130 N N . VAL B 1 146 ? -8.43600 12.02500 22.13900 1.000 19.17000 126 VAL B N 1
ATOM 2131 C CA . VAL B 1 146 ? -8.05100 12.37800 23.51200 1.000 17.70000 126 VAL B CA 1
ATOM 2132 C C . VAL B 1 146 ? -8.85600 13.55300 24.07000 1.000 21.25000 126 VAL B C 1
ATOM 2133 O O . VAL B 1 146 ? -9.13700 13.59200 25.27300 1.000 22.83000 126 VAL B O 1
ATOM 2137 N N . VAL B 1 147 ? -9.26200 14.51900 23.23900 1.000 22.17000 127 VAL B N 1
ATOM 2138 C CA . VAL B 1 147 ? -10.00600 15.64800 23.80000 1.000 20.67000 127 VAL B CA 1
ATOM 2139 C C . VAL B 1 147 ? -11.36800 15.19900 24.32000 1.000 28.37000 127 VAL B C 1
ATOM 2140 O O . VAL B 1 147 ? -11.82000 15.64100 25.38200 1.000 27.18000 127 VAL B O 1
ATOM 2144 N N . MET B 1 148 ? -12.04500 14.31300 23.59800 1.000 25.38000 128 MET B N 1
ATOM 2145 C CA . MET B 1 148 ? -13.36100 13.90100 24.06700 1.000 26.36000 128 MET B CA 1
ATOM 2146 C C . MET B 1 148 ? -13.27400 12.84600 25.17000 1.000 29.28000 128 MET B C 1
ATOM 2147 O O . MET B 1 148 ? -14.16500 12.79000 26.02700 1.000 32.55000 128 MET B O 1
ATOM 2152 N N . GLN B 1 149 ? -12.17500 12.09200 25.23200 1.000 24.78000 129 GLN B N 1
ATOM 2153 C CA . GLN B 1 149 ? -11.96700 11.05900 26.23600 1.000 24.25000 129 GLN B CA 1
ATOM 2154 C C . GLN B 1 149 ? -11.32600 11.57200 27.52000 1.000 29.65000 129 GLN B C 1
ATOM 2155 O O . GLN B 1 149 ? -11.52000 10.95700 28.57400 1.000 31.38000 129 GLN B O 1
ATOM 2161 N N . GLU B 1 150 ? -10.57400 12.66800 27.46300 1.000 24.09000 130 GLU B N 1
ATOM 2162 C CA . GLU B 1 150 ? -9.85400 13.14100 28.64400 1.000 24.25000 130 GLU B CA 1
ATOM 2163 C C . GLU B 1 150 ? -10.26100 14.53400 29.08700 1.000 34.63000 130 GLU B C 1
ATOM 2164 O O . GLU B 1 150 ? -10.38100 14.77300 30.29000 1.000 34.18000 130 GLU B O 1
ATOM 2170 N N . PHE B 1 151 ? -10.50300 15.45700 28.15400 1.000 26.36000 131 PHE B N 1
ATOM 2171 C CA . PHE B 1 151 ? -10.80800 16.83400 28.53600 1.000 28.86000 131 PHE B CA 1
ATOM 2172 C C . PHE B 1 151 ? -12.17600 16.95300 29.20400 1.000 36.34000 131 PHE B C 1
ATOM 2173 O O . PHE B 1 151 ? -12.27900 17.36300 30.36900 1.000 28.58000 131 PHE B O 1
ATOM 2181 N N . LEU B 1 152 ? -13.24700 16.64900 28.46500 1.000 33.76000 132 LEU B N 1
ATOM 2182 C CA . LEU B 1 152 ? -14.58700 16.89400 28.99400 1.000 37.17000 132 LEU B CA 1
ATOM 2183 C C . LEU B 1 152 ? -14.87600 16.14400 30.29300 1.000 43.05000 132 LEU B C 1
ATOM 2184 O O . LEU B 1 152 ? -15.46500 16.75900 31.20000 1.000 41.43000 132 LEU B O 1
ATOM 2189 N N . PRO B 1 153 ? -14.50900 14.86400 30.46600 1.000 33.62000 133 PRO B N 1
ATOM 2190 C CA . PRO B 1 153 ? -14.70900 14.24800 31.79000 1.000 40.27000 133 PRO B CA 1
ATOM 2191 C C . PRO B 1 153 ? -14.06800 15.04200 32.91800 1.000 38.28000 133 PRO B C 1
ATOM 2192 O O . PRO B 1 153 ? -14.69900 15.21600 33.96800 1.000 37.39000 133 PRO B O 1
ATOM 2196 N N . LYS B 1 154 ? -12.84800 15.56000 32.72200 1.000 33.14000 134 LYS B N 1
ATOM 2197 C CA . LYS B 1 154 ? -12.22200 16.36000 33.77300 1.000 29.11000 134 LYS B CA 1
ATOM 2198 C C . LYS B 1 154 ? -12.95800 17.67500 33.99800 1.000 33.75000 134 LYS B C 1
ATOM 2199 O O . LYS B 1 154 ? -13.02400 18.15500 35.13700 1.000 30.40000 134 LYS B O 1
ATOM 2205 N N . LEU B 1 155 ? -13.51600 18.26800 32.93800 1.000 32.84000 135 LEU B N 1
ATOM 2206 C CA . LEU B 1 155 ? -14.41900 19.40500 33.11100 1.000 34.17000 135 LEU B CA 1
ATOM 2207 C C . LEU B 1 155 ? -15.63200 19.03700 33.95400 1.000 37.45000 135 LEU B C 1
ATOM 2208 O O . LEU B 1 155 ? -16.04200 19.80500 34.83200 1.000 35.23000 135 LEU B O 1
ATOM 2213 N N . ASP B 1 156 ? -16.20400 17.85900 33.71500 1.000 38.04000 136 ASP B N 1
ATOM 2214 C CA . ASP B 1 156 ? -17.39400 17.45300 34.45000 1.0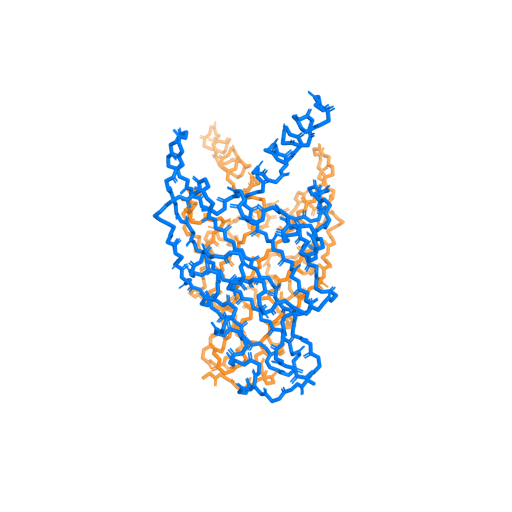00 40.61000 136 ASP B CA 1
ATOM 2215 C C . ASP B 1 156 ? -17.07100 17.17300 35.90900 1.000 38.46000 136 ASP B C 1
ATOM 2216 O O . ASP B 1 156 ? -17.86700 17.50200 36.79800 1.000 40.77000 136 ASP B O 1
ATOM 2221 N N . LYS B 1 157 ? -15.90600 16.57900 36.18200 1.000 38.97000 137 LYS B N 1
ATOM 2222 C CA . LYS B 1 157 ? -15.50900 16.39300 37.57200 1.000 35.81000 137 LYS B CA 1
ATOM 2223 C C . LYS B 1 157 ? -15.31700 17.73900 38.26100 1.000 41.45000 137 LYS B C 1
ATOM 2224 O O . LYS B 1 157 ? -15.63400 17.89200 39.44800 1.000 35.66000 137 LYS B O 1
ATOM 2230 N N . TYR B 1 158 ? -14.81100 18.73600 37.52700 1.000 33.41000 138 TYR B N 1
ATOM 2231 C CA . TYR B 1 158 ? -14.61400 20.04800 38.13400 1.000 31.01000 138 TYR B CA 1
ATOM 2232 C C . TYR B 1 158 ? -15.94500 20.65600 38.56100 1.000 38.32000 138 TYR B C 1
ATOM 2233 O O . TYR B 1 158 ? -16.05500 21.21800 39.65800 1.000 34.34000 138 TYR B O 1
ATOM 2242 N N . VAL B 1 159 ? -16.97000 20.54900 37.71000 1.000 38.25000 139 VAL B N 1
ATOM 2243 C CA . VAL B 1 159 ? -18.28000 21.08600 38.07100 1.000 41.92000 139 VAL B CA 1
ATOM 2244 C C . VAL B 1 159 ? -18.84500 20.34300 39.27100 1.000 43.88000 139 VAL B C 1
ATOM 2245 O O . VAL B 1 159 ? -19.42300 20.95300 40.17900 1.000 37.45000 139 VAL B O 1
ATOM 2249 N N . ALA B 1 160 ? -18.67200 19.01700 39.30100 1.000 41.36000 140 ALA B N 1
ATOM 2250 C CA . ALA B 1 160 ? -19.17800 18.22200 40.41700 1.000 43.57000 140 ALA B CA 1
ATOM 2251 C C . ALA B 1 160 ? -18.54400 18.64900 41.73400 1.000 42.15000 140 ALA B C 1
ATOM 2252 O O . ALA B 1 160 ? -19.20800 18.66500 42.77700 1.000 43.09000 140 ALA B O 1
ATOM 2254 N N . ASP B 1 161 ? -17.26300 19.00900 41.70900 1.000 39.49000 141 ASP B N 1
ATOM 2255 C CA . ASP B 1 161 ? -16.62500 19.56200 42.89800 1.000 45.39000 141 ASP B CA 1
ATOM 2256 C C . ASP B 1 161 ? -17.16100 20.93800 43.28000 1.000 51.41000 141 ASP B C 1
ATOM 2257 O O . ASP B 1 161 ? -16.75800 21.47400 44.31900 1.000 54.78000 141 ASP B O 1
ATOM 2262 N N . ASN B 1 162 ? -18.05500 21.50900 42.47800 1.000 54.90000 142 ASN B N 1
ATOM 2263 C CA . ASN B 1 162 ? -18.63500 22.82000 42.74700 1.000 61.78000 142 ASN B CA 1
ATOM 2264 C C . ASN B 1 162 ? -20.16300 22.75300 42.78000 1.000 58.81000 142 ASN B C 1
ATOM 2265 O O . ASN B 1 162 ? -20.75400 22.12200 43.65800 1.000 61.31000 142 ASN B O 1
#

B-factor: mean 25.03, std 11.34, range [8.94, 81.85]

Secondary structure (DSSP, 8-state):
---HHHHHHHHHHHHHHHHHT-HHHHHTTEEEEEEEEEE-GGG-PPPEEHHHHHHHHHHHHHHSEEEEEEEEEEEEEGGGTEEEEEEEEEEEETTEEEEEEEEEEEEE-SSSSSEEEEEEEE--HIIIIIHHHHHHHHHT-/---HHHHHHHHHHHHHHHHHT-HHHHHTTEEEEEEEEEEPGGG-PPPEEHHHHHHHHHHHHHH-EEEEEEEEEEEEEGGGTEEEEEEEEEEEETTEEEEEEEEEEEEE-SSSSSEEEEEEES--HIIIIIHHHHHHHHHT-

InterPro domains:
  IPR032710 NTF2-like domain superfamily [SSF54427] (1-132)
  IPR050977 Fungal Meroterpenoid Biosynthesis Isomerase [PTHR39598] (10-141)

Organism: Aspergillus novofumigatus (strain IBT 16806) (NCBI:txid1392255)

Foldseek 3Di:
DADPVLLVVLVVQCVVLVQVQDLCSNLVQADQAEKEAEDPVVVVQDIAGSVNSSVPSVVVSVQWAPKGKAWDDKADDRVQQKIWTWIWIWTAGPVGIDIKIKTKIFHADPNNRHTRYIYIYMPCCCRVPVVVVVVVVVVVD/DADPVLLVVLVVQLQVLVQVLDLCSNCVQEDQFEKEAEDDVVVVDDIGGSVNSSVVRVVVSVFWAPKHKDWDDKADDVVQQKIWTWIKIWTAGPVGIDIKIKTKIWHADPNNRHTRYIYIYMDCCCVVPVVVVVVVVVVVD

Radius of gyration: 20.27 Å; Cα contacts (8 Å, |Δi|>4): 550; chains: 2; bounding box: 60×48×60 Å

Sequence (282 aa):
PAPAEVQAATLEKFIQGWAGWTPDGFLANWSEDCTQKTLPFSSGVPLRTRADTEKLAPVLMSLMSNFTTLDIHNVVHDAPQGKAVIYALTKADTPFGPYRNEHAIIFLWFNEIGDRVQKIEEMFDAVVMQEFLPKLDKYVADNPAPAEVQAATLEKFIQQGWAGWTPDGFLANWSEDCTQKTLPFSSGVPLRTRADTEKLAPVLMSLMSNFTLDIHNVVHDAPQQGKAVIYALTKADTPFGPYRNEHAIFLWFNEIGDRVQKIEEMFDAVVMQEFLPKLDKYVADN